Protein AF-A0A2M8D4I3-F1 (afdb_monomer_lite)

Structure (mmCIF, N/CA/C/O backbone):
data_AF-A0A2M8D4I3-F1
#
_entry.id   AF-A0A2M8D4I3-F1
#
loop_
_atom_site.group_PDB
_atom_site.id
_atom_site.type_symbol
_atom_site.label_atom_id
_atom_site.label_alt_id
_atom_site.label_comp_id
_atom_site.label_asym_id
_atom_site.label_entity_id
_atom_site.label_seq_id
_atom_site.pdbx_PDB_ins_code
_atom_site.Cartn_x
_atom_site.Cartn_y
_atom_site.Cartn_z
_atom_site.occupancy
_atom_site.B_iso_or_equiv
_atom_site.auth_seq_id
_atom_site.auth_comp_id
_atom_site.auth_asym_id
_atom_site.auth_atom_id
_atom_site.pdbx_PDB_model_num
ATOM 1 N N . MET A 1 1 ? -2.283 20.364 -13.486 1.00 50.34 1 MET A N 1
ATOM 2 C CA . MET A 1 1 ? -1.658 19.165 -14.081 1.00 50.34 1 MET A CA 1
ATOM 3 C C . MET A 1 1 ? -0.551 18.729 -13.145 1.00 50.34 1 MET A C 1
ATOM 5 O O . MET A 1 1 ? 0.501 19.363 -13.131 1.00 50.34 1 MET A O 1
ATOM 9 N N . GLU A 1 2 ? -0.863 17.756 -12.298 1.00 58.12 2 GLU A N 1
ATOM 10 C CA . GLU A 1 2 ? 0.094 17.080 -11.416 1.00 58.12 2 GLU A CA 1
ATOM 11 C C . GLU A 1 2 ? 0.963 16.136 -12.249 1.00 58.12 2 GLU A C 1
ATOM 13 O O . GLU A 1 2 ? 0.548 15.745 -13.336 1.00 58.12 2 GLU A O 1
ATOM 18 N N . GLN A 1 3 ? 2.177 15.826 -11.801 1.00 62.09 3 GLN A N 1
ATOM 19 C CA . GLN A 1 3 ? 3.061 14.876 -12.483 1.00 62.09 3 GLN A CA 1
ATOM 20 C C . GLN A 1 3 ? 3.265 13.663 -11.594 1.00 62.09 3 GLN A C 1
ATOM 22 O O . GLN A 1 3 ? 3.455 13.826 -10.391 1.00 62.09 3 GLN A O 1
ATOM 27 N N . THR A 1 4 ? 3.262 12.472 -12.182 1.00 64.12 4 THR A N 1
ATOM 28 C CA . THR A 1 4 ? 3.365 11.225 -11.424 1.00 64.12 4 THR A CA 1
ATOM 29 C C . THR A 1 4 ? 4.527 10.401 -11.954 1.00 64.12 4 THR A C 1
ATOM 31 O O . THR A 1 4 ? 4.612 10.106 -13.146 1.00 64.12 4 THR A O 1
ATOM 34 N N . ILE A 1 5 ? 5.439 10.040 -11.060 1.00 65.38 5 ILE A N 1
ATOM 35 C CA . ILE A 1 5 ? 6.499 9.068 -11.316 1.00 65.38 5 ILE A CA 1
ATOM 36 C C . ILE A 1 5 ? 6.000 7.728 -10.793 1.00 65.38 5 ILE A C 1
ATOM 38 O O . ILE A 1 5 ? 5.499 7.661 -9.678 1.00 65.38 5 ILE A O 1
ATOM 42 N N . ILE A 1 6 ? 6.132 6.668 -11.574 1.00 66.62 6 ILE A N 1
ATOM 43 C CA . ILE A 1 6 ? 5.777 5.317 -11.152 1.00 66.62 6 ILE A CA 1
ATOM 44 C C . ILE A 1 6 ? 7.072 4.546 -10.953 1.00 66.62 6 ILE A C 1
ATOM 46 O O . ILE A 1 6 ? 7.857 4.388 -11.880 1.00 66.62 6 ILE A O 1
ATOM 50 N N . LEU A 1 7 ? 7.321 4.083 -9.740 1.00 67.38 7 LEU A N 1
ATOM 51 C CA . LEU A 1 7 ? 8.393 3.140 -9.472 1.00 67.38 7 LEU A CA 1
ATOM 52 C C . LEU A 1 7 ? 7.809 1.738 -9.682 1.00 67.38 7 LEU A C 1
ATOM 54 O O . LEU A 1 7 ? 6.898 1.343 -8.959 1.00 67.38 7 LEU A O 1
ATOM 58 N N . THR A 1 8 ? 8.273 1.009 -10.695 1.00 60.44 8 THR A N 1
ATOM 59 C CA . THR A 1 8 ? 7.748 -0.321 -11.051 1.00 60.44 8 THR A CA 1
ATOM 60 C C . THR A 1 8 ? 8.760 -1.420 -10.735 1.00 60.44 8 THR A C 1
ATOM 62 O O . THR A 1 8 ? 9.963 -1.183 -10.696 1.00 60.44 8 THR A O 1
ATOM 65 N N . GLU A 1 9 ? 8.312 -2.656 -10.510 1.00 55.97 9 GLU A N 1
ATOM 66 C CA . GLU A 1 9 ? 9.245 -3.785 -10.333 1.00 55.97 9 GLU A CA 1
ATOM 67 C C . GLU A 1 9 ? 9.768 -4.372 -11.649 1.00 55.97 9 GLU A C 1
ATOM 69 O O . GLU A 1 9 ? 10.873 -4.915 -11.685 1.00 55.97 9 GLU A O 1
ATOM 74 N N . SER A 1 10 ? 8.983 -4.233 -12.712 1.00 50.94 10 SER A N 1
ATOM 75 C CA . SER A 1 10 ? 9.265 -4.593 -14.102 1.00 50.94 10 SER A CA 1
ATOM 76 C C . SER A 1 10 ? 8.785 -3.439 -14.988 1.00 50.94 10 SER A C 1
ATOM 78 O O . SER A 1 10 ? 7.869 -2.709 -14.612 1.00 50.94 10 SER A O 1
ATOM 80 N N . GLU A 1 11 ? 9.456 -3.189 -16.114 1.00 45.25 11 GLU A N 1
ATOM 81 C CA . GLU A 1 11 ? 9.349 -1.963 -16.936 1.00 45.25 11 GLU A CA 1
ATOM 82 C C . GLU A 1 11 ? 7.970 -1.676 -17.573 1.00 45.25 11 GLU A C 1
ATOM 84 O O . GLU A 1 11 ? 7.853 -0.777 -18.406 1.00 45.25 11 GLU A O 1
ATOM 89 N N . LEU A 1 12 ? 6.899 -2.378 -17.198 1.00 32.75 12 LEU A N 1
ATOM 90 C CA . LEU A 1 12 ? 5.592 -2.182 -17.811 1.00 32.75 12 LEU A CA 1
ATOM 91 C C . LEU A 1 12 ? 4.820 -1.008 -17.186 1.00 32.75 12 LEU A C 1
ATOM 93 O O . LEU A 1 12 ? 4.454 -1.012 -16.010 1.00 32.75 12 LEU A O 1
ATOM 97 N N . GLN A 1 13 ? 4.547 -0.002 -18.019 1.00 50.44 13 GLN A N 1
ATOM 98 C CA . GLN A 1 13 ? 3.670 1.138 -17.739 1.00 50.44 13 GLN A CA 1
ATOM 99 C C . GLN A 1 13 ? 2.349 0.987 -18.477 1.00 50.44 13 GLN A C 1
ATOM 101 O O . GLN A 1 13 ? 2.412 0.608 -19.638 1.00 50.44 13 GLN A O 1
ATOM 106 N N . LEU A 1 14 ? 1.222 1.404 -17.876 1.00 29.80 14 LEU A N 1
ATOM 107 C CA . LEU A 1 14 ? 0.081 2.066 -18.545 1.00 29.80 14 LEU A CA 1
ATOM 108 C C . LEU A 1 14 ? -0.916 2.672 -17.512 1.00 29.80 14 LEU A C 1
ATOM 110 O O . LEU A 1 14 ? -0.794 2.436 -16.316 1.00 29.80 14 LEU A O 1
ATOM 114 N N . HIS A 1 15 ? -1.813 3.548 -17.991 1.00 47.81 15 HIS A N 1
ATOM 115 C CA . HIS A 1 15 ? -2.421 4.753 -17.366 1.00 47.81 15 HIS A CA 1
ATOM 116 C C . HIS A 1 15 ? -3.929 4.661 -16.978 1.00 47.81 15 HIS A C 1
ATOM 118 O O . HIS A 1 15 ? -4.607 3.753 -17.437 1.00 47.81 15 HIS A O 1
ATOM 124 N N . GLY A 1 16 ? -4.508 5.715 -16.339 1.00 29.67 16 GLY A N 1
ATOM 125 C CA . GLY A 1 16 ? -5.919 6.112 -16.601 1.00 29.67 16 GLY A CA 1
ATOM 126 C C . GLY A 1 16 ? -6.631 7.167 -15.707 1.00 29.67 16 GLY A C 1
ATOM 127 O O . GLY A 1 16 ? -7.270 6.808 -14.724 1.00 29.67 16 GLY A O 1
ATOM 128 N N . GLY A 1 17 ? -6.659 8.451 -16.122 1.00 32.00 17 GLY A N 1
ATOM 129 C CA . GLY A 1 17 ? -7.509 9.552 -15.593 1.00 32.00 17 GLY A CA 1
ATOM 130 C C . GLY A 1 17 ? -6.839 10.941 -15.697 1.00 32.00 17 GLY A C 1
ATOM 131 O O . GLY A 1 17 ? -5.624 10.988 -15.789 1.00 32.00 17 GLY A O 1
ATOM 132 N N . THR A 1 18 ? -7.604 12.049 -15.734 1.00 33.84 18 THR A N 1
ATOM 133 C CA . THR A 1 18 ? -7.298 13.472 -16.111 1.00 33.84 18 THR A CA 1
ATOM 134 C C . THR A 1 18 ? -6.008 14.187 -15.616 1.00 33.84 18 THR A C 1
ATOM 136 O O . THR A 1 18 ? -5.897 15.413 -15.727 1.00 33.84 18 THR A O 1
ATOM 139 N N . THR A 1 19 ? -4.992 13.496 -15.109 1.00 38.47 19 THR A N 1
ATOM 140 C CA . THR A 1 19 ? -3.795 14.074 -14.488 1.00 38.47 19 THR A CA 1
ATOM 141 C C . THR A 1 19 ? -2.484 13.494 -15.052 1.00 38.47 19 THR A C 1
ATOM 143 O O . THR A 1 19 ? -2.137 12.346 -14.821 1.00 38.47 19 THR A O 1
ATOM 146 N N . GLY A 1 20 ? -1.700 14.346 -15.729 1.00 42.00 20 GLY A N 1
ATOM 147 C CA . GLY A 1 20 ? -0.229 14.280 -15.722 1.00 42.00 20 GLY A CA 1
ATOM 148 C C . GLY A 1 20 ? 0.506 13.369 -16.708 1.00 42.00 20 GLY A C 1
ATOM 149 O O . GLY A 1 20 ? 0.106 12.246 -16.987 1.00 42.00 20 GLY A O 1
ATOM 150 N N . THR A 1 21 ? 1.660 13.845 -17.190 1.00 44.22 21 THR A N 1
ATOM 151 C CA . THR A 1 21 ? 2.686 13.013 -17.839 1.00 44.22 21 THR A CA 1
ATOM 152 C C . THR A 1 21 ? 3.207 11.974 -16.839 1.00 44.22 21 THR A C 1
ATOM 154 O O . THR A 1 21 ? 3.593 12.345 -15.727 1.00 44.22 21 THR A O 1
ATOM 157 N N . VAL A 1 22 ? 3.230 10.701 -17.239 1.00 51.09 22 VAL A N 1
ATOM 158 C CA . VAL A 1 22 ? 3.682 9.568 -16.419 1.00 51.09 22 VAL A CA 1
ATOM 159 C C . VAL A 1 22 ? 5.058 9.087 -16.882 1.00 51.09 22 VAL A C 1
ATOM 161 O O . VAL A 1 22 ? 5.349 9.023 -18.079 1.00 51.09 22 VAL A O 1
ATOM 164 N N . HIS A 1 23 ? 5.922 8.758 -15.924 1.00 53.19 23 HIS A N 1
ATOM 165 C CA . HIS A 1 23 ? 7.276 8.245 -16.157 1.00 53.19 23 HIS A CA 1
ATOM 166 C C . HIS A 1 23 ? 7.516 7.029 -15.272 1.00 53.19 23 HIS A C 1
ATOM 168 O O . HIS A 1 23 ? 7.351 7.166 -14.062 1.00 53.19 23 HIS A O 1
ATOM 174 N N . ALA A 1 24 ? 7.898 5.879 -15.835 1.00 52.38 24 ALA A N 1
ATOM 175 C CA . ALA A 1 24 ? 8.247 4.720 -15.019 1.00 52.38 24 ALA A CA 1
ATOM 176 C C . ALA A 1 24 ? 9.733 4.585 -14.862 1.00 52.38 24 ALA A C 1
ATOM 178 O O . ALA A 1 24 ? 10.519 4.880 -15.763 1.00 52.38 24 ALA A O 1
ATOM 179 N N . ILE A 1 25 ? 10.068 4.109 -13.679 1.00 52.72 25 ILE A N 1
ATOM 180 C CA . ILE A 1 25 ? 11.410 3.823 -13.252 1.00 52.72 25 ILE A CA 1
ATOM 181 C C . ILE A 1 25 ? 11.389 2.404 -12.681 1.00 52.72 25 ILE A C 1
ATOM 183 O O . ILE A 1 25 ? 10.724 2.183 -11.666 1.00 52.72 25 ILE A O 1
ATOM 187 N N . PRO A 1 26 ? 12.080 1.439 -13.307 1.00 52.03 26 PRO A N 1
ATOM 188 C CA . PRO A 1 26 ? 12.209 0.109 -12.740 1.00 52.03 26 PRO A CA 1
ATOM 189 C C . PRO A 1 26 ? 13.092 0.169 -11.484 1.00 52.03 26 PRO A C 1
ATOM 191 O O . PRO A 1 26 ? 14.239 0.607 -11.544 1.00 52.03 26 PRO A O 1
ATOM 194 N N . VAL A 1 27 ? 12.570 -0.279 -10.343 1.00 50.16 27 VAL A N 1
ATOM 195 C CA . VAL A 1 27 ? 13.297 -0.349 -9.060 1.00 50.16 27 VAL A CA 1
ATOM 196 C C . VAL A 1 27 ? 13.843 -1.746 -8.744 1.00 50.16 27 VAL A C 1
ATOM 198 O O . VAL A 1 27 ? 14.711 -1.897 -7.890 1.00 50.16 27 VAL A O 1
ATOM 201 N N . GLY A 1 28 ? 13.445 -2.766 -9.508 1.00 39.38 28 GLY A N 1
ATOM 202 C CA . GLY A 1 28 ? 14.086 -4.076 -9.481 1.00 39.38 28 GLY A CA 1
ATOM 203 C C . GLY A 1 28 ? 13.976 -4.814 -8.143 1.00 39.38 28 GLY A C 1
ATOM 204 O O . GLY A 1 28 ? 14.988 -5.090 -7.519 1.00 39.38 28 GLY A O 1
ATOM 205 N N . GLY A 1 29 ? 12.781 -5.285 -7.781 1.00 38.88 29 GLY A N 1
ATOM 206 C CA . GLY A 1 29 ? 12.607 -6.440 -6.888 1.00 38.88 29 GLY A CA 1
ATOM 207 C C . GLY A 1 29 ? 11.977 -6.179 -5.518 1.00 38.88 29 GLY A C 1
ATOM 208 O O . GLY A 1 29 ? 12.343 -5.256 -4.804 1.00 38.88 29 GLY A O 1
ATOM 209 N N . ALA A 1 30 ? 11.044 -7.070 -5.172 1.00 34.72 30 ALA A N 1
ATOM 210 C CA . ALA A 1 30 ? 10.320 -7.132 -3.910 1.00 34.72 30 ALA A CA 1
ATOM 211 C C . ALA A 1 30 ? 11.233 -7.100 -2.674 1.00 34.72 30 ALA A C 1
ATOM 213 O O . ALA A 1 30 ? 12.199 -7.862 -2.601 1.00 34.72 30 ALA A O 1
ATOM 214 N N . LEU A 1 31 ? 10.859 -6.312 -1.658 1.00 39.28 31 LEU A N 1
ATOM 215 C CA . LEU A 1 31 ? 11.457 -6.439 -0.331 1.00 39.28 31 LEU A CA 1
ATOM 216 C C . LEU A 1 31 ? 11.135 -7.832 0.218 1.00 39.28 31 LEU A C 1
ATOM 218 O O . LEU A 1 31 ? 9.991 -8.136 0.562 1.00 39.28 31 LEU A O 1
ATOM 222 N N . ASN A 1 32 ? 12.145 -8.687 0.350 1.00 37.28 32 ASN A N 1
ATOM 223 C CA . ASN A 1 32 ? 12.053 -9.791 1.290 1.00 37.28 32 ASN A CA 1
ATOM 224 C C . ASN A 1 32 ? 12.173 -9.193 2.715 1.00 37.28 32 ASN A C 1
ATOM 226 O O . ASN A 1 32 ? 13.169 -8.543 3.031 1.00 37.28 32 ASN A O 1
ATOM 230 N N . PRO A 1 33 ? 11.175 -9.379 3.600 1.00 36.22 33 PRO A N 1
ATOM 231 C CA . PRO A 1 33 ? 11.182 -8.795 4.944 1.00 36.22 33 PRO A CA 1
ATOM 232 C C . PRO A 1 33 ? 12.273 -9.367 5.867 1.00 36.22 33 PRO A C 1
ATOM 234 O O . PRO A 1 33 ? 12.484 -8.830 6.950 1.00 36.22 33 PRO A O 1
ATOM 237 N N . LEU A 1 34 ? 12.954 -10.446 5.462 1.00 35.41 34 LEU A N 1
ATOM 238 C CA . LEU A 1 34 ? 14.015 -11.115 6.227 1.00 35.41 34 LEU A CA 1
ATOM 239 C C . LEU A 1 34 ? 15.408 -10.966 5.599 1.00 35.41 34 LEU A C 1
ATOM 241 O O . LEU A 1 34 ? 16.401 -11.050 6.311 1.00 35.41 34 LEU A O 1
ATOM 245 N N . ASN A 1 35 ? 15.479 -10.699 4.294 1.00 37.31 35 ASN A N 1
ATOM 246 C CA . ASN A 1 35 ? 16.696 -10.320 3.584 1.00 37.31 35 ASN A CA 1
ATOM 247 C C . ASN A 1 35 ? 16.355 -9.066 2.797 1.00 37.31 35 ASN A C 1
ATOM 249 O O . ASN A 1 35 ? 15.639 -9.169 1.809 1.00 37.31 35 ASN A O 1
ATOM 253 N N . VAL A 1 36 ? 16.823 -7.901 3.237 1.00 36.91 36 VAL A N 1
ATOM 254 C CA . VAL A 1 36 ? 16.592 -6.630 2.542 1.00 36.91 36 VAL A CA 1
ATOM 255 C C . VAL A 1 36 ? 17.214 -6.716 1.141 1.00 36.91 36 VAL A C 1
ATOM 257 O O . VAL A 1 36 ? 18.374 -6.363 0.948 1.00 36.91 36 VAL A O 1
ATOM 260 N N . ASP A 1 37 ? 16.463 -7.214 0.157 1.00 42.22 37 ASP A N 1
ATOM 261 C CA . ASP A 1 37 ? 16.689 -6.850 -1.234 1.00 42.22 37 ASP A CA 1
ATOM 262 C C . ASP A 1 37 ? 16.538 -5.323 -1.245 1.00 42.22 37 ASP A C 1
ATOM 264 O O . ASP A 1 37 ? 15.520 -4.780 -0.820 1.00 42.22 37 ASP A O 1
ATOM 268 N N . HIS A 1 38 ? 17.625 -4.628 -1.567 1.00 44.06 38 HIS A N 1
ATOM 269 C CA . HIS A 1 38 ? 17.689 -3.173 -1.530 1.00 44.06 38 HIS A CA 1
ATOM 270 C C . HIS A 1 38 ? 16.576 -2.604 -2.430 1.00 44.06 38 HIS A C 1
ATOM 272 O O . HIS A 1 38 ? 16.436 -3.092 -3.555 1.00 44.06 38 HIS A O 1
ATOM 278 N N . PRO A 1 39 ? 15.797 -1.594 -1.987 1.00 50.12 39 PRO A N 1
ATOM 279 C CA . PRO A 1 39 ? 14.710 -1.032 -2.796 1.00 50.12 39 PRO A CA 1
ATOM 280 C C . PRO A 1 39 ? 15.227 -0.461 -4.123 1.00 50.12 39 PRO A C 1
ATOM 282 O O . PRO A 1 39 ? 14.456 -0.303 -5.061 1.00 50.12 39 PRO A O 1
ATOM 285 N N . VAL A 1 40 ? 16.533 -0.178 -4.204 1.00 53.34 40 VAL A N 1
ATOM 286 C CA . VAL A 1 40 ? 17.262 0.112 -5.437 1.00 53.34 40 VAL A CA 1
ATOM 287 C C . VAL A 1 40 ? 18.334 -0.957 -5.650 1.00 53.34 40 VAL A C 1
ATOM 289 O O . VAL A 1 40 ? 19.458 -0.833 -5.166 1.00 53.34 40 VAL A O 1
ATOM 292 N N . ARG A 1 41 ? 18.003 -2.038 -6.357 1.00 51.00 41 ARG A N 1
ATOM 293 C CA . ARG A 1 41 ? 18.936 -3.165 -6.559 1.00 51.00 41 ARG A CA 1
ATOM 294 C C . ARG A 1 41 ? 20.110 -2.824 -7.484 1.00 51.00 41 ARG A C 1
ATOM 296 O O . ARG A 1 41 ? 21.169 -3.435 -7.383 1.00 51.00 41 ARG A O 1
ATOM 303 N N . ASP A 1 42 ? 19.926 -1.823 -8.343 1.00 57.06 42 ASP A N 1
ATOM 304 C CA . ASP A 1 42 ? 20.959 -1.257 -9.206 1.00 57.06 42 ASP A CA 1
ATOM 305 C C . ASP A 1 42 ? 20.838 0.276 -9.222 1.00 57.06 42 ASP A C 1
ATOM 307 O O . ASP A 1 42 ? 19.994 0.863 -9.907 1.00 57.06 42 ASP A O 1
ATOM 311 N N . GLY A 1 43 ? 21.694 0.935 -8.435 1.00 57.62 43 GLY A N 1
ATOM 312 C CA . GLY A 1 43 ? 21.727 2.394 -8.327 1.00 57.62 43 GLY A CA 1
ATOM 313 C C . GLY A 1 43 ? 21.998 3.100 -9.655 1.00 57.62 43 GLY A C 1
ATOM 314 O O . GLY A 1 43 ? 21.590 4.248 -9.818 1.00 57.62 43 GLY A O 1
ATOM 315 N N . LYS A 1 44 ? 22.637 2.425 -10.620 1.00 58.75 44 LYS A N 1
ATOM 316 C CA . LYS A 1 44 ? 22.904 2.977 -11.948 1.00 58.75 44 LYS A CA 1
ATOM 317 C C . LYS A 1 44 ? 21.648 2.945 -12.815 1.00 58.75 44 LYS A C 1
ATOM 319 O O . LYS A 1 44 ? 21.317 3.972 -13.397 1.00 58.75 44 LYS A O 1
ATOM 324 N N . ILE A 1 45 ? 20.918 1.827 -12.836 1.00 58.19 45 ILE A N 1
ATOM 325 C CA . ILE A 1 45 ? 19.632 1.722 -13.553 1.00 58.19 45 ILE A CA 1
ATOM 326 C C . ILE A 1 45 ? 18.630 2.735 -12.993 1.00 58.19 45 ILE A C 1
ATOM 328 O O . ILE A 1 45 ? 18.003 3.477 -13.750 1.00 58.19 45 ILE A O 1
ATOM 332 N N . MET A 1 46 ? 18.537 2.835 -11.663 1.00 61.28 46 MET A N 1
ATOM 333 C CA . MET A 1 46 ? 17.698 3.838 -11.008 1.00 61.28 46 MET A CA 1
ATOM 334 C C . MET A 1 46 ? 18.123 5.254 -11.397 1.00 61.28 46 MET A C 1
ATOM 336 O O . MET A 1 46 ? 17.279 6.041 -11.808 1.00 61.28 46 MET A O 1
ATOM 340 N N . ALA A 1 47 ? 19.416 5.584 -11.344 1.00 61.75 47 ALA A N 1
ATOM 341 C CA . ALA A 1 47 ? 19.908 6.905 -11.729 1.00 61.75 47 ALA A CA 1
ATOM 342 C C . ALA A 1 47 ? 19.642 7.240 -13.210 1.00 61.75 47 ALA A C 1
ATOM 344 O O . ALA A 1 47 ? 19.276 8.374 -13.520 1.00 61.75 47 ALA A O 1
ATOM 345 N N . GLU A 1 48 ? 19.780 6.279 -14.127 1.00 62.31 48 GLU A N 1
ATOM 346 C CA . GLU A 1 48 ? 19.491 6.453 -15.557 1.00 62.31 48 GLU A CA 1
ATOM 347 C C . GLU A 1 48 ? 17.994 6.680 -15.811 1.00 62.31 48 GLU A C 1
ATOM 349 O O . GLU A 1 48 ? 17.607 7.589 -16.555 1.00 62.31 48 GLU A O 1
ATOM 354 N N . ALA A 1 49 ? 17.140 5.911 -15.140 1.00 60.69 49 ALA A N 1
ATOM 355 C CA . ALA A 1 49 ? 15.693 6.046 -15.226 1.00 60.69 49 ALA A CA 1
ATOM 356 C C . ALA A 1 49 ? 15.197 7.359 -14.592 1.00 60.69 49 ALA A C 1
ATOM 358 O O . ALA A 1 49 ? 14.401 8.083 -15.196 1.00 60.69 49 ALA A O 1
ATOM 359 N N . VAL A 1 50 ? 15.745 7.729 -13.432 1.00 63.94 50 VAL A N 1
ATOM 360 C CA . VAL A 1 50 ? 15.563 9.029 -12.772 1.00 63.94 50 VAL A CA 1
ATOM 361 C C . VAL A 1 50 ? 15.997 10.155 -13.718 1.00 63.94 50 VAL A C 1
ATOM 363 O O . VAL A 1 50 ? 15.213 11.059 -13.995 1.00 63.94 50 VAL A O 1
ATOM 366 N N . ALA A 1 51 ? 17.184 10.092 -14.323 1.00 65.31 51 ALA A N 1
ATOM 367 C CA . ALA A 1 51 ? 17.634 11.095 -15.291 1.00 65.31 51 ALA A CA 1
ATOM 368 C C . ALA A 1 51 ? 16.707 11.187 -16.519 1.00 65.31 51 ALA A C 1
ATOM 370 O O . ALA A 1 51 ? 16.417 12.283 -17.012 1.00 65.31 51 ALA A O 1
ATOM 371 N N . SER A 1 52 ? 16.195 10.052 -17.003 1.00 65.44 52 SER A N 1
ATOM 372 C CA . SER A 1 52 ? 15.228 9.999 -18.102 1.00 65.44 52 SER A CA 1
ATOM 373 C C . SER A 1 52 ? 13.900 10.675 -17.741 1.00 65.44 52 SER A C 1
ATOM 375 O O . SER A 1 52 ? 13.434 11.541 -18.488 1.00 65.44 52 SER A O 1
ATOM 377 N N . ALA A 1 53 ? 13.337 10.365 -16.569 1.00 65.31 53 ALA A N 1
ATOM 378 C CA . ALA A 1 53 ? 12.138 11.010 -16.039 1.00 65.31 53 ALA A CA 1
ATOM 379 C C . ALA A 1 53 ? 12.366 12.514 -15.803 1.00 65.31 53 ALA A C 1
ATOM 381 O O . ALA A 1 53 ? 11.562 13.347 -16.219 1.00 65.31 53 ALA A O 1
ATOM 382 N N . GLY A 1 54 ? 13.512 12.889 -15.229 1.00 64.00 54 GLY A N 1
ATOM 383 C CA . GLY A 1 54 ? 13.897 14.270 -14.935 1.00 64.00 54 GLY A CA 1
ATOM 384 C C . GLY A 1 54 ? 13.979 15.184 -16.161 1.00 64.00 54 GLY A C 1
ATOM 385 O O . GLY A 1 54 ? 13.730 16.383 -16.034 1.00 64.00 54 GLY A O 1
ATOM 386 N N . ARG A 1 55 ? 14.266 14.641 -17.355 1.00 67.88 55 ARG A N 1
ATOM 387 C CA . ARG A 1 55 ? 14.211 15.393 -18.627 1.00 67.88 55 ARG A CA 1
ATOM 388 C C . ARG A 1 55 ? 12.789 15.766 -19.049 1.00 67.88 55 ARG A C 1
ATOM 390 O O . ARG A 1 55 ? 12.614 16.704 -19.819 1.00 67.88 55 ARG A O 1
ATOM 397 N N . ARG A 1 56 ? 11.789 15.027 -18.574 1.00 67.19 56 ARG A N 1
ATOM 398 C CA . ARG A 1 56 ? 10.378 15.168 -18.961 1.00 67.19 56 ARG A CA 1
ATOM 399 C C . ARG A 1 56 ? 9.524 15.813 -17.858 1.00 67.19 56 ARG A C 1
ATOM 401 O O . ARG A 1 56 ? 8.422 16.292 -18.125 1.00 67.19 56 ARG A O 1
ATOM 408 N N . LEU A 1 57 ? 10.046 15.883 -16.631 1.00 66.69 57 LEU A N 1
ATOM 409 C CA . LEU A 1 57 ? 9.390 16.511 -15.488 1.00 66.69 57 LEU A CA 1
ATOM 410 C C . LEU A 1 57 ? 9.468 18.045 -15.528 1.00 66.69 57 LEU A C 1
ATOM 412 O O . LEU A 1 57 ? 10.498 18.653 -15.817 1.00 66.69 57 LEU A O 1
ATOM 416 N N . ASN A 1 58 ? 8.370 18.692 -15.146 1.00 70.06 58 ASN A N 1
ATOM 417 C CA . ASN A 1 58 ? 8.308 20.119 -14.892 1.00 70.06 58 ASN A CA 1
ATOM 418 C C . ASN A 1 58 ? 8.713 20.369 -13.437 1.00 70.06 58 ASN A C 1
ATOM 420 O O . ASN A 1 58 ? 7.900 20.330 -12.515 1.00 70.06 58 ASN A O 1
ATOM 424 N N . ARG A 1 59 ? 9.990 20.702 -13.247 1.00 71.19 59 ARG A N 1
ATOM 425 C CA . ARG A 1 59 ? 10.610 20.927 -11.930 1.00 71.19 59 ARG A CA 1
ATOM 426 C C . ARG A 1 59 ? 9.882 21.944 -11.041 1.00 71.19 59 ARG A C 1
ATOM 428 O O . ARG A 1 59 ? 9.973 21.855 -9.823 1.00 71.19 59 ARG A O 1
ATOM 435 N N . ARG A 1 60 ? 9.141 22.901 -11.621 1.00 69.38 60 ARG A N 1
ATOM 436 C CA . ARG A 1 60 ? 8.372 23.902 -10.854 1.00 69.38 60 ARG A CA 1
ATOM 437 C C . ARG A 1 60 ? 7.075 23.345 -10.273 1.00 69.38 60 ARG A C 1
ATOM 439 O O . ARG A 1 60 ? 6.552 23.920 -9.326 1.00 69.38 60 ARG A O 1
ATOM 446 N N . LYS A 1 61 ? 6.536 22.274 -10.862 1.00 69.62 61 LYS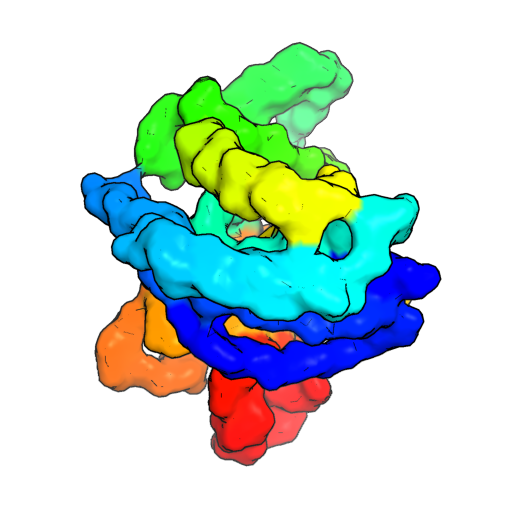 A N 1
ATOM 447 C CA . LYS A 1 61 ? 5.241 21.707 -10.478 1.00 69.62 61 LYS A CA 1
ATOM 448 C C . LYS A 1 61 ? 5.346 20.599 -9.446 1.00 69.62 61 LYS A C 1
ATOM 450 O O . LYS A 1 61 ? 4.327 20.334 -8.833 1.00 69.62 61 LYS A O 1
ATOM 455 N N . GLY A 1 62 ? 6.528 20.016 -9.225 1.00 70.69 62 GLY A N 1
ATOM 456 C CA . GLY A 1 62 ? 6.703 18.860 -8.342 1.00 70.69 62 GLY A CA 1
ATOM 457 C C . GLY A 1 62 ? 6.037 17.589 -8.883 1.00 70.69 62 GLY A C 1
ATOM 458 O O . GLY A 1 62 ? 5.441 17.601 -9.961 1.00 70.69 62 GLY A O 1
ATOM 459 N N . CYS A 1 63 ? 6.156 16.480 -8.153 1.00 71.44 63 CYS A N 1
ATOM 460 C CA . CYS A 1 63 ? 5.580 15.196 -8.546 1.00 71.44 63 CYS A CA 1
ATOM 461 C C . CYS A 1 63 ? 5.075 14.356 -7.365 1.00 71.44 63 CYS A C 1
ATOM 463 O O . CYS A 1 63 ? 5.576 14.453 -6.241 1.00 71.44 63 CYS A O 1
ATOM 465 N N . ASN A 1 64 ? 4.102 13.499 -7.660 1.00 76.50 64 ASN A N 1
ATOM 466 C CA . ASN A 1 64 ? 3.710 12.356 -6.844 1.00 76.50 64 ASN A CA 1
ATOM 467 C C . ASN A 1 64 ? 4.482 11.121 -7.303 1.00 76.50 64 ASN A C 1
ATOM 469 O O . ASN A 1 64 ? 4.912 11.043 -8.456 1.00 76.50 64 ASN A O 1
ATOM 473 N N . ILE A 1 65 ? 4.656 10.162 -6.403 1.00 75.31 65 ILE A N 1
ATOM 474 C CA . ILE A 1 65 ? 5.410 8.946 -6.677 1.00 75.31 65 ILE A CA 1
ATOM 475 C C . ILE A 1 65 ? 4.557 7.751 -6.311 1.00 75.31 65 ILE A C 1
ATOM 477 O O . ILE A 1 65 ? 4.156 7.616 -5.158 1.00 75.31 65 ILE A O 1
ATOM 481 N N . LEU A 1 66 ? 4.301 6.886 -7.284 1.00 77.88 66 LEU A N 1
ATOM 482 C CA . LEU A 1 66 ? 3.721 5.581 -7.027 1.00 77.88 66 LEU A CA 1
ATOM 483 C C . LEU A 1 66 ? 4.842 4.610 -6.673 1.00 77.88 66 LEU A C 1
ATOM 485 O O . LEU A 1 66 ? 5.819 4.499 -7.410 1.00 77.88 66 LEU A O 1
ATOM 489 N N . LEU A 1 67 ? 4.724 3.965 -5.520 1.00 79.31 67 LEU A N 1
ATOM 490 C CA . LEU A 1 67 ? 5.653 2.954 -5.032 1.00 79.31 67 LEU A CA 1
ATOM 491 C C . LEU A 1 67 ? 5.129 1.562 -5.401 1.00 79.31 67 LEU A C 1
ATOM 493 O O . LEU A 1 67 ? 3.913 1.358 -5.346 1.00 79.31 67 LEU A O 1
ATOM 497 N N . PRO A 1 68 ? 6.005 0.573 -5.650 1.00 77.00 68 PRO A N 1
ATOM 498 C CA . PRO A 1 68 ? 5.592 -0.815 -5.581 1.00 77.00 68 PRO A CA 1
ATOM 499 C C . PRO A 1 68 ? 5.030 -1.099 -4.192 1.00 77.00 68 PRO A C 1
ATOM 501 O O . PRO A 1 68 ? 5.619 -0.704 -3.180 1.00 77.00 68 PRO A O 1
ATOM 504 N N . ASP A 1 69 ? 3.917 -1.820 -4.135 1.00 83.62 69 ASP A N 1
ATOM 505 C CA . ASP A 1 69 ? 3.294 -2.182 -2.862 1.00 83.62 69 ASP A CA 1
ATOM 506 C C . ASP A 1 69 ? 4.219 -3.040 -1.989 1.00 83.62 69 ASP A C 1
ATOM 508 O O . ASP A 1 69 ? 4.155 -2.979 -0.764 1.00 83.62 69 ASP A O 1
ATOM 512 N N . SER A 1 70 ? 5.143 -3.783 -2.608 1.00 78.19 70 SER A N 1
ATOM 513 C CA . SER A 1 70 ? 6.165 -4.573 -1.917 1.00 78.19 70 SER A CA 1
ATOM 514 C C . SER A 1 70 ? 7.109 -3.741 -1.040 1.00 78.19 70 SER A C 1
ATOM 516 O O . SER A 1 70 ? 7.744 -4.298 -0.146 1.00 78.19 70 SER A O 1
ATOM 518 N N . LEU A 1 71 ? 7.200 -2.420 -1.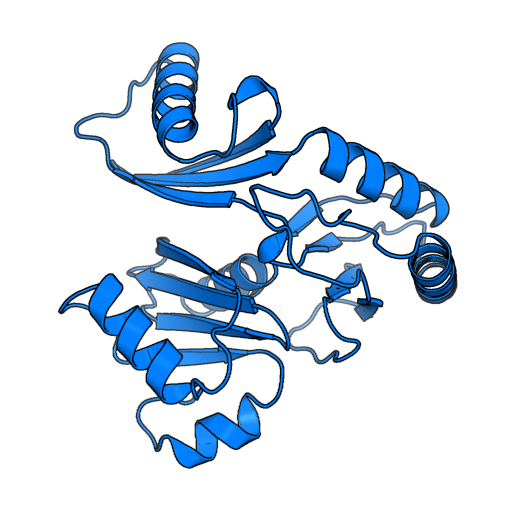254 1.00 79.56 71 LEU A N 1
ATOM 519 C CA . LEU A 1 71 ? 8.006 -1.529 -0.416 1.00 79.56 71 LEU A CA 1
ATOM 520 C C . LEU A 1 71 ? 7.324 -1.169 0.912 1.00 79.56 71 LEU A C 1
ATOM 522 O O . LEU A 1 71 ? 7.954 -0.578 1.794 1.00 79.56 71 LEU A O 1
ATOM 526 N N . VAL A 1 72 ? 6.037 -1.487 1.057 1.00 86.75 72 VAL A N 1
ATOM 527 C CA . VAL A 1 72 ? 5.194 -0.991 2.143 1.00 86.75 72 VAL A CA 1
ATOM 528 C C . VAL A 1 72 ? 4.553 -2.148 2.896 1.00 86.75 72 VAL A C 1
ATOM 530 O O . VAL A 1 72 ? 4.022 -3.091 2.330 1.00 86.75 72 VAL A O 1
ATOM 533 N N . PHE A 1 73 ? 4.550 -2.055 4.219 1.00 90.31 73 PHE A N 1
ATOM 534 C CA . PHE A 1 73 ? 3.760 -2.913 5.088 1.00 90.31 73 PHE A CA 1
ATOM 535 C C . PHE A 1 73 ? 2.432 -2.228 5.364 1.00 90.31 73 PHE A C 1
ATOM 537 O O . PHE A 1 73 ? 2.403 -1.192 6.026 1.00 90.31 73 PHE A O 1
ATOM 544 N N . ALA A 1 74 ? 1.334 -2.803 4.888 1.00 93.06 74 ALA A N 1
ATOM 545 C CA . ALA A 1 74 ? 0.002 -2.266 5.118 1.00 93.06 74 ALA A CA 1
ATOM 546 C C . ALA A 1 74 ? -0.930 -3.309 5.733 1.00 93.06 74 ALA A C 1
ATOM 548 O O . ALA A 1 74 ? -0.838 -4.502 5.438 1.00 93.06 74 ALA A O 1
ATOM 549 N N . LYS A 1 75 ? -1.820 -2.855 6.619 1.00 94.25 75 LYS A N 1
ATOM 550 C CA . LYS A 1 75 ? -2.814 -3.710 7.275 1.00 94.25 75 LYS A CA 1
ATOM 551 C C . LYS A 1 75 ? -3.999 -2.887 7.770 1.00 94.25 75 LYS A C 1
ATOM 553 O O . LYS A 1 75 ? -3.836 -1.732 8.153 1.00 94.25 75 LYS A O 1
ATOM 558 N N . VAL A 1 76 ? -5.176 -3.501 7.828 1.00 95.00 76 VAL A N 1
ATOM 559 C CA . VAL A 1 76 ? -6.317 -2.959 8.576 1.00 95.00 76 VAL A CA 1
ATOM 560 C C . VAL A 1 76 ? -6.305 -3.552 9.982 1.00 95.00 76 VAL A C 1
ATOM 562 O O . VAL A 1 76 ? -6.274 -4.768 10.166 1.00 95.00 76 VAL A O 1
ATOM 565 N N . LEU A 1 77 ? -6.271 -2.682 10.986 1.00 95.25 77 LEU A N 1
ATOM 566 C CA . LEU A 1 77 ? -6.276 -3.033 12.399 1.00 95.25 77 LEU A CA 1
ATOM 567 C C . LEU A 1 77 ? -7.651 -2.741 12.992 1.00 95.25 77 LEU A C 1
ATOM 569 O O . LEU A 1 77 ? -8.125 -1.610 12.926 1.00 95.25 77 LEU A O 1
ATOM 573 N N . THR A 1 78 ? -8.253 -3.733 13.636 1.00 93.12 78 THR A N 1
ATOM 574 C CA . THR A 1 78 ? -9.522 -3.569 14.357 1.00 93.12 78 THR A CA 1
ATOM 575 C C . THR A 1 78 ? -9.260 -3.355 15.842 1.00 93.12 78 THR A C 1
ATOM 577 O O . THR A 1 78 ? -8.375 -3.992 16.423 1.00 93.12 78 THR A O 1
ATOM 580 N N . PHE A 1 79 ? -10.011 -2.457 16.470 1.00 94.38 79 PHE A N 1
ATOM 581 C CA . PHE A 1 79 ? -9.949 -2.162 17.899 1.00 94.38 79 PHE A CA 1
ATOM 582 C C . PHE A 1 79 ? -11.354 -2.184 18.491 1.00 94.38 79 PHE A C 1
ATOM 584 O O . PHE A 1 79 ? -12.291 -1.718 17.857 1.00 94.38 79 PHE A O 1
ATOM 591 N N . ASP A 1 80 ? -11.493 -2.629 19.737 1.00 94.25 80 ASP A N 1
ATOM 592 C CA . ASP A 1 80 ? -12.780 -2.526 20.439 1.00 94.25 80 ASP A CA 1
ATOM 593 C C . ASP A 1 80 ? -13.140 -1.058 20.698 1.00 94.25 80 ASP A C 1
ATOM 595 O O . ASP A 1 80 ? -14.294 -0.641 20.595 1.00 94.25 80 ASP A O 1
ATOM 599 N N . LYS A 1 81 ? -12.118 -0.255 21.018 1.00 93.69 81 LYS A N 1
ATOM 600 C CA . LYS A 1 81 ? -12.235 1.183 21.240 1.00 93.69 81 LYS A CA 1
ATOM 601 C C . LYS A 1 81 ? -10.930 1.894 20.917 1.00 93.69 81 LYS A C 1
ATOM 603 O O . LYS A 1 81 ? -9.873 1.537 21.436 1.00 93.69 81 LYS A O 1
ATOM 608 N N . ILE A 1 82 ? -11.019 2.960 20.128 1.00 92.56 82 ILE A N 1
ATOM 609 C CA . ILE A 1 82 ? -9.880 3.833 19.839 1.00 92.56 82 ILE A CA 1
ATOM 610 C C . ILE A 1 82 ? -9.867 5.011 20.829 1.00 92.56 82 ILE A C 1
ATOM 612 O O . ILE A 1 82 ? -10.868 5.721 20.951 1.00 92.56 82 ILE A O 1
ATOM 616 N N . PRO A 1 83 ? -8.757 5.267 21.549 1.00 92.75 83 PRO A N 1
ATOM 617 C CA . PRO A 1 83 ? -8.649 6.411 22.445 1.00 92.75 83 PRO A CA 1
ATOM 618 C C . PRO A 1 83 ? -8.829 7.760 21.730 1.00 92.75 83 PRO A C 1
ATOM 620 O O . PRO A 1 83 ? -8.332 7.987 20.622 1.00 92.75 83 PRO A O 1
ATOM 623 N N . PHE A 1 84 ? -9.476 8.707 22.415 1.00 92.38 84 PHE A N 1
ATOM 624 C CA . PHE A 1 84 ? -9.569 10.102 21.962 1.00 92.38 84 PHE A CA 1
ATOM 625 C C . PHE A 1 84 ? -8.231 10.844 22.068 1.00 92.38 84 PHE A C 1
ATOM 627 O O . PHE A 1 84 ? -7.925 11.687 21.231 1.00 92.38 84 PHE A O 1
ATOM 634 N N . SER A 1 85 ? -7.415 10.513 23.074 1.00 96.44 85 SER A N 1
ATOM 635 C CA . SER A 1 85 ? -6.080 11.095 23.239 1.00 96.44 85 SER A CA 1
ATOM 636 C C . SER A 1 85 ? -5.173 10.679 22.082 1.00 96.44 85 SER A C 1
ATOM 638 O O . SER A 1 85 ? -4.906 9.488 21.916 1.00 96.44 85 SER A O 1
ATOM 640 N N . LEU A 1 86 ? -4.662 11.663 21.333 1.00 93.94 86 LEU A N 1
ATOM 641 C CA . LEU A 1 86 ? -3.751 11.444 20.203 1.00 93.94 86 LEU A CA 1
ATOM 642 C C . LEU A 1 86 ? -2.527 10.616 20.603 1.00 93.94 86 LEU A C 1
ATOM 644 O O . LEU A 1 86 ? -2.192 9.661 19.914 1.00 93.94 86 LEU A O 1
ATOM 648 N N . LYS A 1 87 ? -1.915 10.925 21.752 1.00 96.12 87 LYS A N 1
ATOM 649 C CA . LYS A 1 87 ? -0.747 10.195 22.259 1.00 96.12 87 LYS A CA 1
ATOM 650 C C . LYS A 1 87 ? -1.066 8.721 22.529 1.00 96.12 87 LYS A C 1
ATOM 652 O O . LYS A 1 87 ? -0.407 7.849 21.981 1.00 96.12 87 LYS A O 1
ATOM 657 N N . LYS A 1 88 ? -2.113 8.441 23.317 1.00 96.06 88 LYS A N 1
ATOM 658 C CA . LYS A 1 88 ? -2.503 7.055 23.651 1.00 96.06 88 LYS A CA 1
ATOM 659 C C . LYS A 1 88 ? -2.919 6.260 22.415 1.00 96.06 88 LYS A C 1
ATOM 661 O O . LYS A 1 88 ? -2.664 5.066 22.326 1.00 96.06 88 LYS A O 1
ATOM 666 N N . ARG A 1 89 ? -3.589 6.921 21.473 1.00 95.56 89 ARG A N 1
ATOM 667 C CA . ARG A 1 89 ? -3.980 6.347 20.186 1.00 95.56 89 ARG A CA 1
ATOM 668 C C . ARG A 1 89 ? -2.756 5.958 19.361 1.00 95.56 89 ARG A C 1
ATOM 670 O O . ARG A 1 89 ? -2.705 4.829 18.891 1.00 95.56 89 ARG A O 1
ATOM 677 N N . ASP A 1 90 ? -1.791 6.863 19.213 1.00 95.94 90 ASP A N 1
ATOM 678 C CA . ASP A 1 90 ? -0.560 6.609 18.459 1.00 95.94 90 ASP A CA 1
ATOM 679 C C . ASP A 1 90 ? 0.249 5.463 19.083 1.00 95.94 90 ASP A C 1
ATOM 681 O O . ASP A 1 90 ? 0.627 4.526 18.385 1.00 95.94 90 ASP A O 1
ATOM 685 N N . GLU A 1 91 ? 0.417 5.471 20.410 1.00 95.25 91 GLU A N 1
ATOM 686 C CA . GLU A 1 91 ? 1.072 4.391 21.164 1.00 95.25 91 GLU A CA 1
ATOM 687 C C . GLU A 1 91 ? 0.389 3.035 20.934 1.00 95.25 91 GLU A C 1
ATOM 689 O O . GLU A 1 91 ? 1.051 2.044 20.635 1.00 95.25 91 GLU A O 1
ATOM 694 N N . MET A 1 92 ? -0.942 2.993 21.016 1.00 95.62 92 MET A N 1
ATOM 695 C CA . MET A 1 92 ? -1.721 1.768 20.834 1.00 95.62 92 MET A CA 1
ATOM 696 C C . MET A 1 92 ? -1.654 1.232 19.395 1.00 95.62 92 MET A C 1
ATOM 698 O O . MET A 1 92 ? -1.527 0.022 19.196 1.00 95.62 92 MET A O 1
ATOM 702 N N . ILE A 1 93 ? -1.739 2.111 18.390 1.00 96.19 93 ILE A N 1
ATOM 703 C CA . ILE A 1 93 ? -1.604 1.729 16.978 1.00 96.19 93 ILE A CA 1
ATOM 704 C C . ILE A 1 93 ? -0.204 1.164 16.737 1.00 96.19 93 ILE A C 1
ATOM 706 O O . ILE A 1 93 ? -0.076 0.057 16.218 1.00 96.19 93 ILE A O 1
ATOM 710 N N . ARG A 1 94 ? 0.840 1.875 17.178 1.00 95.88 94 ARG A N 1
ATOM 711 C CA . ARG A 1 94 ? 2.237 1.445 17.031 1.00 95.88 94 ARG A CA 1
ATOM 712 C C . ARG A 1 94 ? 2.514 0.112 17.716 1.00 95.88 94 ARG A C 1
ATOM 714 O O . ARG A 1 94 ? 3.140 -0.747 17.106 1.00 95.88 94 ARG A O 1
ATOM 721 N N . TRP A 1 95 ? 1.980 -0.094 18.917 1.00 94.88 95 TRP A N 1
ATOM 722 C CA . TRP A 1 95 ? 2.094 -1.366 19.630 1.00 94.88 95 TRP A CA 1
ATOM 723 C C . TRP A 1 95 ? 1.476 -2.535 18.847 1.00 94.88 95 TRP A C 1
ATOM 725 O O . TRP A 1 95 ? 2.087 -3.595 18.740 1.00 94.88 95 TRP A O 1
ATOM 735 N N . LYS A 1 96 ? 0.299 -2.352 18.225 1.00 95.44 96 LYS A N 1
ATOM 736 C CA . LYS A 1 96 ? -0.270 -3.385 17.337 1.00 95.44 96 LYS A CA 1
ATOM 737 C C . LYS A 1 96 ? 0.556 -3.597 16.066 1.00 95.44 96 LYS A C 1
ATOM 739 O O . LYS A 1 96 ? 0.543 -4.699 15.522 1.00 95.44 96 LYS A O 1
ATOM 744 N N . MET A 1 97 ? 1.249 -2.567 15.579 1.00 95.56 97 MET A N 1
ATOM 745 C CA . MET A 1 97 ? 2.122 -2.682 14.409 1.00 95.56 97 MET A CA 1
ATOM 746 C C . MET A 1 97 ? 3.387 -3.492 14.688 1.00 95.56 97 MET A C 1
ATOM 748 O O . MET A 1 97 ? 3.781 -4.290 13.840 1.00 95.56 97 MET A O 1
ATOM 752 N N . ASP A 1 98 ? 3.970 -3.371 15.884 1.00 93.38 98 ASP A N 1
ATOM 753 C CA . ASP A 1 98 ? 5.129 -4.178 16.300 1.00 93.38 98 ASP A CA 1
ATOM 754 C C . ASP A 1 98 ? 4.878 -5.693 16.179 1.00 93.38 98 ASP A C 1
ATOM 756 O O . ASP A 1 98 ? 5.814 -6.457 15.967 1.00 93.38 98 ASP A O 1
ATOM 760 N N . ALA A 1 99 ? 3.621 -6.143 16.261 1.00 91.19 99 ALA A N 1
ATOM 761 C CA . ALA A 1 99 ? 3.268 -7.559 16.167 1.00 91.19 99 ALA A CA 1
ATOM 762 C C . ALA A 1 99 ? 3.395 -8.160 14.755 1.00 91.19 99 ALA A C 1
ATOM 764 O O . ALA A 1 99 ? 3.388 -9.383 14.621 1.00 91.19 99 ALA A O 1
ATOM 765 N N . PHE A 1 100 ? 3.452 -7.342 13.698 1.00 88.62 100 PHE A N 1
ATOM 766 C CA . PHE A 1 100 ? 3.529 -7.843 12.318 1.00 88.62 100 PHE A CA 1
ATOM 767 C C . PHE A 1 100 ? 4.655 -7.231 11.483 1.00 88.62 100 PHE A C 1
ATOM 769 O O . PHE A 1 100 ? 4.948 -7.747 10.404 1.00 88.62 100 PHE A O 1
ATOM 776 N N . LEU A 1 101 ? 5.270 -6.137 11.934 1.00 90.19 101 LEU A N 1
ATOM 777 C CA . LEU A 1 101 ? 6.420 -5.564 11.247 1.00 90.19 101 LEU A CA 1
ATOM 778 C C . LEU A 1 101 ? 7.671 -6.431 11.462 1.00 90.19 101 LEU A C 1
ATOM 780 O O . LEU A 1 101 ? 7.867 -6.970 12.552 1.00 90.19 101 LEU A O 1
ATOM 784 N N . PRO A 1 102 ? 8.564 -6.539 10.461 1.00 84.75 102 PRO A N 1
ATOM 785 C CA . PRO A 1 102 ? 9.836 -7.245 10.601 1.00 84.75 102 PRO A CA 1
ATOM 786 C C . PRO A 1 102 ? 10.858 -6.381 11.362 1.00 84.75 102 PRO A C 1
ATOM 788 O O . PRO A 1 102 ? 11.861 -5.927 10.816 1.00 84.75 102 PRO A O 1
ATOM 791 N N . GLY A 1 103 ? 10.569 -6.094 12.631 1.00 87.88 103 GLY A N 1
ATOM 792 C CA . GLY A 1 103 ? 11.382 -5.251 13.506 1.00 87.88 103 GLY A CA 1
ATOM 793 C C . GLY A 1 103 ? 10.550 -4.240 14.292 1.00 87.88 103 GLY A C 1
ATOM 794 O O . GLY A 1 103 ? 9.325 -4.229 14.234 1.00 87.88 103 GLY A O 1
ATOM 795 N N . ARG A 1 104 ? 11.233 -3.360 15.034 1.00 90.38 104 ARG A N 1
ATOM 796 C CA . ARG A 1 104 ? 10.566 -2.333 15.849 1.00 90.38 104 ARG A CA 1
ATOM 797 C C . ARG A 1 104 ? 9.929 -1.264 14.968 1.00 90.38 104 ARG A C 1
ATOM 799 O O . ARG A 1 104 ? 10.608 -0.683 14.123 1.00 90.38 104 ARG A O 1
ATOM 806 N N . VAL A 1 105 ? 8.683 -0.900 15.256 1.00 94.00 105 VAL A N 1
ATOM 807 C CA . VAL A 1 105 ? 7.903 0.154 14.584 1.00 94.00 105 VAL A CA 1
ATOM 808 C C . VAL A 1 105 ? 8.615 1.511 14.568 1.00 94.00 105 VAL A C 1
ATOM 810 O O . VAL A 1 105 ? 8.413 2.316 13.661 1.00 94.00 105 VAL A O 1
ATOM 813 N N . THR A 1 106 ? 9.504 1.774 15.529 1.00 94.25 106 THR A N 1
ATOM 814 C CA . THR A 1 106 ? 10.318 2.999 15.585 1.00 94.25 106 THR A CA 1
ATOM 815 C C . THR A 1 106 ? 11.302 3.133 14.419 1.00 94.25 106 THR A C 1
ATOM 817 O O . THR A 1 106 ? 11.699 4.257 14.089 1.00 94.25 106 THR A O 1
ATOM 820 N N . SER A 1 107 ? 11.660 2.025 13.768 1.00 93.94 107 SER A N 1
ATOM 821 C CA . SER A 1 107 ? 12.506 1.980 12.568 1.00 93.94 107 SER A CA 1
ATOM 822 C C . SER A 1 107 ? 11.737 2.269 11.273 1.00 93.94 107 SER A C 1
ATOM 824 O O . SER A 1 107 ? 12.341 2.342 10.203 1.00 93.94 107 SER A O 1
ATOM 826 N N . PHE A 1 108 ? 10.420 2.470 11.354 1.00 94.00 108 PHE A N 1
ATOM 827 C CA . PHE A 1 108 ? 9.544 2.697 10.209 1.00 94.00 108 PHE A CA 1
ATOM 828 C C . PHE A 1 108 ? 8.980 4.120 10.219 1.00 94.00 108 PHE A C 1
ATOM 830 O O . PHE A 1 108 ? 8.731 4.718 11.271 1.00 94.00 108 PHE A O 1
ATOM 837 N N . ASN A 1 109 ? 8.766 4.667 9.026 1.00 93.06 109 ASN A N 1
ATOM 838 C CA . ASN A 1 109 ? 7.852 5.781 8.827 1.00 93.06 109 ASN A CA 1
ATOM 839 C C . ASN A 1 109 ? 6.442 5.205 8.746 1.00 93.06 109 ASN A C 1
ATOM 841 O O . ASN A 1 109 ? 6.183 4.338 7.918 1.00 93.06 109 ASN A O 1
ATOM 845 N N . VAL A 1 110 ? 5.565 5.665 9.635 1.00 94.50 110 VAL A N 1
ATOM 846 C CA . VAL A 1 110 ? 4.211 5.133 9.813 1.00 94.50 110 VAL A CA 1
ATOM 847 C C . VAL A 1 110 ? 3.202 6.206 9.442 1.00 94.50 110 VAL A C 1
ATOM 849 O O . VAL A 1 110 ? 3.314 7.341 9.902 1.00 94.50 110 VAL A O 1
ATOM 852 N N . GLN A 1 111 ? 2.211 5.819 8.650 1.00 94.69 111 GLN A N 1
ATOM 853 C CA . GLN A 1 111 ? 1.024 6.602 8.333 1.00 94.69 111 GLN A CA 1
ATOM 854 C C . GLN A 1 111 ? -0.212 5.769 8.655 1.00 94.69 111 GLN A C 1
ATOM 856 O O . GLN A 1 111 ? -0.188 4.541 8.542 1.00 94.69 111 GLN A O 1
ATOM 861 N N . TYR A 1 112 ? -1.292 6.424 9.071 1.00 95.31 112 TYR A N 1
ATOM 862 C CA . TYR A 1 112 ? -2.549 5.731 9.308 1.00 95.31 112 TYR A CA 1
ATOM 863 C C . TYR A 1 112 ? -3.768 6.621 9.111 1.00 95.31 112 TYR A C 1
ATOM 865 O O . TYR A 1 112 ? -3.724 7.836 9.299 1.00 95.31 112 TYR A O 1
ATOM 873 N N . THR A 1 113 ? -4.885 5.978 8.793 1.00 93.56 113 THR A N 1
ATOM 874 C CA . THR A 1 113 ? -6.206 6.596 8.701 1.00 93.56 113 THR A CA 1
ATOM 875 C C . THR A 1 113 ? -7.181 5.807 9.559 1.00 93.56 113 THR A C 1
ATOM 877 O O . THR A 1 113 ? -7.153 4.579 9.583 1.00 93.56 113 THR A O 1
ATOM 880 N N . ILE A 1 114 ? -8.026 6.520 10.299 1.00 93.31 114 ILE A N 1
ATOM 881 C CA . ILE A 1 114 ? -8.970 5.932 11.249 1.00 93.31 114 ILE A CA 1
ATOM 882 C C . ILE A 1 114 ? -10.372 6.044 10.675 1.00 93.31 114 ILE A C 1
ATOM 884 O O . ILE A 1 114 ? -10.778 7.134 10.280 1.00 93.31 114 ILE A O 1
ATOM 888 N N . SER A 1 115 ? -11.114 4.940 10.705 1.00 90.31 115 SER A N 1
ATOM 889 C CA . SER A 1 115 ? -12.543 4.931 10.421 1.00 90.31 115 SER A CA 1
ATOM 890 C C . SER A 1 115 ? -13.295 4.072 11.433 1.00 90.31 115 SER A C 1
ATOM 892 O O . SER A 1 115 ? -13.127 2.850 11.501 1.00 90.31 115 SER A O 1
ATOM 894 N N . GLY A 1 116 ? -14.103 4.731 12.268 1.00 89.81 116 GLY A N 1
ATOM 895 C CA . GLY A 1 116 ? -14.793 4.096 13.388 1.00 89.81 116 GLY A CA 1
ATOM 896 C C . GLY A 1 116 ? -13.811 3.373 14.314 1.00 89.81 116 GLY A C 1
ATOM 897 O O . GLY A 1 116 ? -12.950 3.998 14.928 1.00 89.81 116 GLY A O 1
ATOM 898 N N . ASN A 1 117 ? -13.943 2.049 14.377 1.00 92.62 117 ASN A N 1
ATOM 899 C CA . ASN A 1 117 ? -13.117 1.149 15.186 1.00 92.62 117 ASN A CA 1
ATOM 900 C C . ASN A 1 117 ? -11.990 0.460 14.395 1.00 92.62 117 ASN A C 1
ATOM 902 O O . ASN A 1 117 ? -11.282 -0.399 14.924 1.00 92.62 117 ASN A O 1
ATOM 906 N N . THR A 1 118 ? -11.813 0.832 13.129 1.00 93.81 118 THR A N 1
ATOM 907 C CA . THR A 1 118 ? -10.783 0.284 12.244 1.00 93.81 118 THR A CA 1
ATOM 908 C C . THR A 1 118 ? -9.732 1.336 11.915 1.00 93.81 118 THR A C 1
ATOM 910 O O . THR A 1 118 ? -10.016 2.534 11.850 1.00 93.81 118 THR A O 1
ATOM 913 N N . VAL A 1 119 ? -8.493 0.891 11.734 1.00 96.12 119 VAL A N 1
ATOM 914 C CA . VAL A 1 119 ? -7.362 1.743 11.369 1.00 96.12 119 VAL A CA 1
ATOM 915 C C . VAL A 1 119 ? -6.611 1.100 10.221 1.00 96.12 119 VAL A C 1
ATOM 917 O O . VAL A 1 119 ? -6.035 0.025 10.377 1.00 96.12 119 VAL A O 1
ATOM 920 N N . LEU A 1 120 ? -6.584 1.776 9.081 1.00 95.75 120 LEU A N 1
ATOM 921 C CA . LEU A 1 120 ? -5.711 1.428 7.974 1.00 95.75 120 LEU A CA 1
ATOM 922 C C . LEU A 1 120 ? -4.325 1.983 8.279 1.00 95.75 120 LEU A C 1
ATOM 924 O O . LEU A 1 120 ? -4.162 3.197 8.392 1.00 95.75 120 LEU A O 1
ATOM 928 N N . VAL A 1 121 ? -3.343 1.104 8.449 1.00 96.31 121 VAL A N 1
ATOM 929 C CA . VAL A 1 121 ? -1.950 1.482 8.697 1.00 96.31 121 VAL A CA 1
ATOM 930 C C . VAL A 1 121 ? -1.091 1.155 7.485 1.00 96.31 121 VAL A C 1
ATOM 932 O O . VAL A 1 121 ? -1.299 0.133 6.832 1.00 96.31 121 VAL A O 1
ATOM 935 N N . ALA A 1 122 ? -0.101 2.003 7.227 1.00 94.19 122 ALA A N 1
ATOM 936 C CA . ALA A 1 122 ? 0.957 1.791 6.252 1.00 94.19 122 ALA A CA 1
ATOM 937 C C . ALA A 1 122 ? 2.308 2.154 6.882 1.00 94.19 122 ALA A C 1
ATOM 939 O O . ALA A 1 122 ? 2.431 3.150 7.601 1.00 94.19 122 ALA A O 1
ATOM 940 N N . ALA A 1 123 ? 3.326 1.343 6.626 1.00 93.38 123 ALA A N 1
ATOM 941 C CA . ALA A 1 123 ? 4.664 1.529 7.155 1.00 93.38 123 ALA A CA 1
ATOM 942 C C . ALA A 1 123 ? 5.726 1.200 6.116 1.00 93.38 123 ALA A C 1
ATOM 944 O O . ALA A 1 123 ? 5.642 0.192 5.425 1.00 93.38 123 ALA A O 1
ATOM 945 N N . MET A 1 124 ? 6.767 2.019 6.061 1.00 90.38 124 MET A N 1
ATOM 946 C CA . MET A 1 124 ? 7.927 1.796 5.203 1.00 90.38 124 MET A CA 1
ATOM 947 C C . MET A 1 124 ? 9.206 2.014 6.020 1.00 90.38 124 MET A C 1
ATOM 949 O O . MET A 1 124 ? 9.246 2.956 6.823 1.00 90.38 124 MET A O 1
ATOM 953 N N . PRO A 1 125 ? 10.248 1.171 5.876 1.00 89.44 125 PRO A N 1
ATOM 954 C CA . PRO A 1 125 ? 11.500 1.356 6.603 1.00 89.44 125 PRO A CA 1
ATOM 955 C C . PRO A 1 125 ? 12.078 2.762 6.397 1.00 89.44 125 PRO A C 1
ATOM 957 O O . PRO A 1 125 ? 12.131 3.265 5.274 1.00 89.44 125 PRO A O 1
ATOM 960 N N . LYS A 1 126 ? 12.544 3.409 7.475 1.00 90.69 126 LYS A N 1
ATOM 961 C CA . LYS A 1 126 ? 13.130 4.762 7.399 1.00 90.69 126 LYS A CA 1
ATOM 962 C C . LYS A 1 126 ? 14.338 4.826 6.465 1.00 90.69 126 LYS A C 1
ATOM 964 O O . LYS A 1 126 ? 14.502 5.826 5.772 1.00 90.69 126 LYS A O 1
ATOM 969 N N . SER A 1 127 ? 15.149 3.768 6.436 1.00 84.19 127 SER A N 1
ATOM 970 C CA . SER A 1 127 ? 16.292 3.630 5.526 1.00 84.19 127 SER A CA 1
ATOM 971 C C . SER A 1 127 ? 15.858 3.670 4.062 1.00 84.19 127 SER A C 1
ATOM 973 O O . SER A 1 127 ? 16.367 4.491 3.309 1.00 84.19 127 SER A O 1
ATOM 975 N N . ALA A 1 128 ? 14.855 2.870 3.690 1.00 81.88 128 ALA A N 1
ATOM 976 C CA . ALA A 1 128 ? 14.310 2.843 2.335 1.00 81.88 128 ALA A CA 1
ATOM 977 C C . ALA A 1 128 ? 13.719 4.205 1.929 1.00 81.88 128 ALA A C 1
ATOM 979 O O . ALA A 1 128 ? 13.916 4.663 0.808 1.00 81.88 128 ALA A O 1
ATOM 980 N N . VAL A 1 129 ? 13.031 4.897 2.848 1.00 84.44 129 VAL A N 1
ATOM 981 C CA . VAL A 1 129 ? 12.500 6.246 2.581 1.00 84.44 129 VAL A CA 1
ATOM 982 C C . VAL A 1 129 ? 13.628 7.241 2.325 1.00 84.44 129 VAL A C 1
ATOM 984 O O . VAL A 1 129 ? 13.557 8.012 1.370 1.00 84.44 129 VAL A O 1
ATOM 987 N N . ALA A 1 130 ? 14.667 7.231 3.162 1.00 84.62 130 ALA A N 1
ATOM 988 C CA . ALA A 1 130 ? 15.812 8.123 3.005 1.00 84.62 130 ALA A CA 1
ATOM 989 C C . ALA A 1 130 ? 16.530 7.892 1.668 1.00 84.62 130 ALA A C 1
ATOM 991 O O . ALA A 1 130 ? 16.900 8.849 0.990 1.00 84.62 130 ALA A O 1
ATOM 992 N N . GLU A 1 131 ? 16.676 6.632 1.274 1.00 78.94 131 GLU A N 1
ATOM 993 C CA . GLU A 1 131 ? 17.302 6.236 0.020 1.00 78.94 131 GLU A CA 1
ATOM 994 C C . GLU A 1 131 ? 16.496 6.684 -1.207 1.00 78.94 131 GLU A C 1
ATOM 996 O O . GLU A 1 131 ? 17.052 7.327 -2.100 1.00 78.94 131 GLU A O 1
ATOM 1001 N N . LEU A 1 132 ? 15.178 6.444 -1.227 1.00 77.75 132 LEU A N 1
ATOM 1002 C CA . LEU A 1 132 ? 14.312 6.933 -2.304 1.00 77.75 132 LEU A CA 1
ATOM 1003 C C . LEU A 1 132 ? 14.365 8.458 -2.400 1.00 77.75 132 LEU A C 1
ATOM 1005 O O . LEU A 1 132 ? 14.554 8.996 -3.488 1.00 77.75 132 LEU A O 1
ATOM 1009 N N . ILE A 1 133 ? 14.262 9.172 -1.274 1.00 81.12 133 ILE A N 1
ATOM 1010 C CA . ILE A 1 133 ? 14.362 10.639 -1.256 1.00 81.12 133 ILE A CA 1
ATOM 1011 C C . ILE A 1 133 ? 15.709 11.102 -1.823 1.00 81.12 133 ILE A C 1
ATOM 1013 O O . ILE A 1 133 ? 15.738 12.050 -2.607 1.00 81.12 133 ILE A O 1
ATOM 1017 N N . ALA A 1 134 ? 16.815 10.437 -1.481 1.00 80.12 134 ALA A N 1
ATOM 1018 C CA . ALA A 1 134 ? 18.131 10.770 -2.019 1.00 80.12 134 ALA A CA 1
ATOM 1019 C C . ALA A 1 134 ? 18.179 10.632 -3.550 1.00 80.12 134 ALA A C 1
ATOM 1021 O O . ALA A 1 134 ? 18.679 11.534 -4.220 1.00 80.12 134 ALA A O 1
ATOM 1022 N N . GLN A 1 135 ? 17.597 9.564 -4.107 1.00 74.88 135 GLN A N 1
ATOM 1023 C CA . GLN A 1 135 ? 17.496 9.376 -5.560 1.00 74.88 135 GLN A CA 1
ATOM 1024 C C . GLN A 1 135 ? 16.602 10.432 -6.218 1.00 74.88 135 GLN A C 1
ATOM 1026 O O . GLN A 1 135 ? 16.936 10.989 -7.261 1.00 74.88 135 GLN A O 1
ATOM 1031 N N . LEU A 1 136 ? 15.477 10.768 -5.592 1.00 73.81 136 LEU A N 1
ATOM 1032 C CA . LEU A 1 136 ? 14.524 11.743 -6.123 1.00 73.81 136 LEU A CA 1
ATOM 1033 C C . LEU A 1 136 ? 15.049 13.174 -6.068 1.00 73.81 136 LEU A C 1
ATOM 1035 O O . LEU A 1 136 ? 14.728 13.976 -6.943 1.00 73.81 136 LEU A O 1
ATOM 1039 N N . ASN A 1 137 ? 15.902 13.493 -5.096 1.00 79.19 137 ASN A N 1
ATOM 1040 C CA . ASN A 1 137 ? 16.576 14.786 -5.038 1.00 79.19 137 ASN A CA 1
ATOM 1041 C C . ASN A 1 137 ? 17.442 15.035 -6.286 1.00 79.19 137 ASN A C 1
ATOM 1043 O O . ASN A 1 137 ? 17.575 16.185 -6.703 1.00 79.19 137 ASN A O 1
ATOM 1047 N N . LEU A 1 138 ? 17.944 13.984 -6.951 1.00 75.50 138 LEU A N 1
ATOM 1048 C CA . LEU A 1 138 ? 18.684 14.108 -8.216 1.00 75.50 138 LEU A CA 1
ATOM 1049 C C . LEU A 1 138 ? 17.819 14.655 -9.367 1.00 75.50 138 LEU A C 1
ATOM 1051 O O . LEU A 1 138 ? 18.346 15.221 -10.324 1.00 75.50 138 LEU A O 1
ATOM 1055 N N . LEU A 1 139 ? 16.489 14.545 -9.277 1.00 69.19 139 LEU A N 1
ATOM 1056 C CA . LEU A 1 139 ? 15.557 15.089 -10.272 1.00 69.19 139 LEU A CA 1
ATOM 1057 C C . LEU A 1 139 ? 15.438 16.615 -10.213 1.00 69.19 139 LEU A C 1
ATOM 1059 O O . LEU A 1 139 ? 14.846 17.211 -11.118 1.00 69.19 139 LEU A O 1
ATOM 1063 N N . ASN A 1 140 ? 15.953 17.251 -9.151 1.00 72.81 140 ASN A N 1
ATOM 1064 C CA . ASN A 1 140 ? 15.708 18.660 -8.840 1.00 72.81 140 ASN A CA 1
ATOM 1065 C C . ASN A 1 140 ? 14.210 19.012 -8.913 1.00 72.81 140 ASN A C 1
ATOM 1067 O O . ASN A 1 140 ? 13.820 20.046 -9.460 1.00 72.81 140 ASN A O 1
ATOM 1071 N N . THR A 1 141 ? 13.364 18.118 -8.398 1.00 71.06 141 THR A N 1
ATOM 1072 C CA . THR A 1 141 ? 11.911 18.286 -8.330 1.00 71.06 141 THR A CA 1
ATOM 1073 C C . THR A 1 141 ? 11.432 18.059 -6.904 1.00 71.06 141 THR A C 1
ATOM 1075 O O . THR A 1 141 ? 12.037 17.308 -6.140 1.00 71.06 141 THR A O 1
ATOM 1078 N N . LYS A 1 142 ? 10.327 18.701 -6.533 1.00 78.56 142 LYS A N 1
ATOM 1079 C CA . LYS A 1 142 ? 9.703 18.492 -5.227 1.00 78.56 142 LYS A CA 1
ATOM 1080 C C . LYS A 1 142 ? 8.829 17.238 -5.269 1.00 78.56 142 LYS A C 1
ATOM 1082 O O . LYS A 1 142 ? 7.879 17.199 -6.043 1.00 78.56 142 LYS A O 1
ATOM 1087 N N . CYS A 1 143 ? 9.105 16.252 -4.418 1.00 77.81 143 CYS A N 1
ATOM 1088 C CA . CYS A 1 143 ? 8.194 15.131 -4.178 1.00 77.81 143 CYS A CA 1
ATOM 1089 C C . CYS A 1 143 ? 7.121 15.546 -3.159 1.00 77.81 143 CYS A C 1
ATOM 1091 O O . CYS A 1 143 ? 7.462 15.929 -2.040 1.00 77.81 143 CYS A O 1
ATOM 1093 N N . PHE A 1 144 ? 5.837 15.487 -3.525 1.00 80.19 144 PHE A N 1
ATOM 1094 C CA . PHE A 1 144 ? 4.739 15.810 -2.600 1.00 80.19 144 PHE A CA 1
ATOM 1095 C C . PHE A 1 144 ? 4.237 14.600 -1.825 1.00 80.19 144 PHE A C 1
ATOM 1097 O O . PHE A 1 144 ? 3.913 14.722 -0.647 1.00 80.19 144 PHE A O 1
ATOM 1104 N N . SER A 1 145 ? 4.162 13.448 -2.486 1.00 82.00 145 SER A N 1
ATOM 1105 C CA . SER A 1 145 ? 3.622 12.229 -1.900 1.00 82.00 145 SER A CA 1
ATOM 1106 C C . SER A 1 145 ? 4.291 10.990 -2.487 1.00 82.00 145 SER A C 1
ATOM 1108 O O . SER A 1 145 ? 4.710 10.985 -3.646 1.00 82.00 145 SER A O 1
ATOM 1110 N N . MET A 1 146 ? 4.385 9.951 -1.660 1.00 83.69 146 MET A N 1
ATOM 1111 C CA . MET A 1 146 ? 4.754 8.598 -2.060 1.00 83.69 146 MET A CA 1
ATOM 1112 C C . MET A 1 146 ? 3.585 7.690 -1.685 1.00 83.69 146 MET A C 1
ATOM 1114 O O . MET A 1 146 ? 3.219 7.620 -0.511 1.00 83.69 146 MET A O 1
ATOM 1118 N N . ILE A 1 147 ? 2.967 7.060 -2.676 1.00 84.38 147 ILE A N 1
ATOM 1119 C CA . ILE A 1 147 ? 1.704 6.333 -2.541 1.00 84.38 147 ILE A CA 1
ATOM 1120 C C . ILE A 1 147 ? 1.933 4.918 -3.074 1.00 84.38 147 ILE A C 1
ATOM 1122 O O . ILE A 1 147 ? 2.412 4.794 -4.196 1.00 84.38 147 ILE A O 1
ATOM 1126 N N . PRO A 1 148 ? 1.617 3.848 -2.330 1.00 86.62 148 PRO A N 1
ATOM 1127 C CA . PRO A 1 148 ? 1.661 2.506 -2.901 1.00 86.62 148 PRO A CA 1
ATOM 1128 C C . PRO A 1 148 ? 0.678 2.393 -4.074 1.00 86.62 148 PRO A C 1
ATOM 1130 O O . PRO A 1 148 ? -0.421 2.950 -4.024 1.00 86.62 148 PRO A O 1
ATOM 1133 N N . GLU A 1 149 ? 1.076 1.703 -5.135 1.00 81.56 149 GLU A N 1
ATOM 1134 C CA . GLU A 1 149 ? 0.314 1.608 -6.378 1.00 81.56 149 GLU A CA 1
ATOM 1135 C C . GLU A 1 149 ? -1.146 1.166 -6.155 1.00 81.56 149 GLU A C 1
ATOM 1137 O O . GLU A 1 149 ? -2.079 1.818 -6.627 1.00 81.56 149 GLU A O 1
ATOM 1142 N N . SER A 1 150 ? -1.370 0.110 -5.375 1.00 85.75 150 SER A N 1
ATOM 1143 C CA . SER A 1 150 ? -2.722 -0.373 -5.072 1.00 85.75 150 SER A CA 1
ATOM 1144 C C . SER A 1 150 ? -3.610 0.666 -4.380 1.00 85.75 150 SER A C 1
ATOM 1146 O O . SER A 1 150 ? -4.812 0.742 -4.640 1.00 85.75 150 SER A O 1
ATOM 1148 N N . PHE A 1 151 ? -3.024 1.517 -3.537 1.00 88.31 151 PHE A N 1
ATOM 1149 C CA . PHE A 1 151 ? -3.738 2.590 -2.848 1.00 88.31 151 PHE A CA 1
ATOM 1150 C C . PHE A 1 151 ? -4.072 3.751 -3.786 1.00 88.31 151 PHE A C 1
ATOM 1152 O O . PHE A 1 151 ? -5.083 4.422 -3.586 1.00 88.31 151 PHE A O 1
ATOM 1159 N N . TYR A 1 152 ? -3.264 3.981 -4.822 1.00 85.38 152 TYR A N 1
ATOM 1160 C CA . TYR A 1 152 ? -3.613 4.920 -5.884 1.00 85.38 152 TYR A CA 1
ATOM 1161 C C . TYR A 1 152 ? -4.868 4.459 -6.635 1.00 85.38 152 TYR A C 1
ATOM 1163 O O . TYR A 1 152 ? -5.806 5.246 -6.772 1.00 85.38 152 TYR A O 1
ATOM 1171 N N . TYR A 1 153 ? -4.941 3.182 -7.031 1.00 83.12 153 TYR A N 1
ATOM 1172 C CA . TYR A 1 153 ? -6.148 2.636 -7.663 1.00 83.12 153 TYR A CA 1
ATOM 1173 C C . TYR A 1 153 ? -7.351 2.642 -6.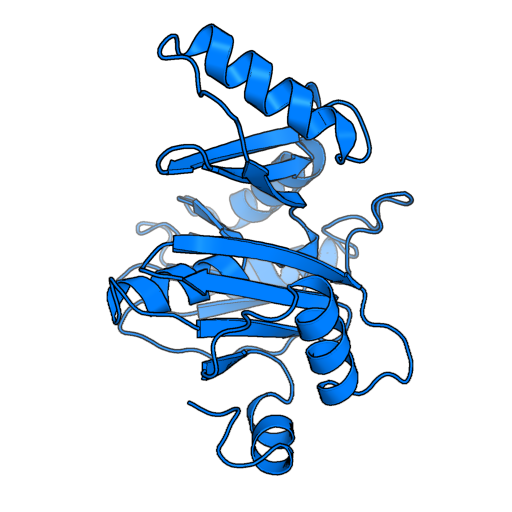717 1.00 83.12 153 TYR A C 1
ATOM 1175 O O . TYR A 1 153 ? -8.456 2.969 -7.145 1.00 83.12 153 TYR A O 1
ATOM 1183 N N . ALA A 1 154 ? -7.145 2.368 -5.425 1.00 86.62 154 ALA A N 1
ATOM 1184 C CA . ALA A 1 154 ? -8.205 2.485 -4.426 1.00 86.62 154 ALA A CA 1
ATOM 1185 C C . ALA A 1 154 ? -8.757 3.907 -4.327 1.00 86.62 154 ALA A C 1
ATOM 1187 O O . ALA A 1 154 ? -9.971 4.091 -4.360 1.00 86.62 154 ALA A O 1
ATOM 1188 N N . ASN A 1 155 ? -7.890 4.917 -4.276 1.00 84.44 155 ASN A N 1
ATOM 1189 C CA . ASN A 1 155 ? -8.323 6.311 -4.251 1.00 84.44 155 ASN A CA 1
ATOM 1190 C C . ASN A 1 155 ? -9.068 6.689 -5.538 1.00 84.44 155 ASN A C 1
ATOM 1192 O O . ASN A 1 155 ? -10.142 7.278 -5.462 1.00 84.44 155 ASN A O 1
ATOM 1196 N N . ALA A 1 156 ? -8.555 6.293 -6.706 1.00 80.50 156 ALA A N 1
ATOM 1197 C CA . ALA A 1 156 ? -9.209 6.555 -7.988 1.00 80.50 156 ALA A CA 1
ATOM 1198 C C . ALA A 1 156 ? -10.592 5.885 -8.094 1.00 80.50 156 ALA A C 1
ATOM 1200 O O . ALA A 1 156 ? -11.531 6.478 -8.628 1.00 80.50 156 ALA A O 1
ATOM 1201 N N . PHE A 1 157 ? -10.736 4.665 -7.565 1.00 81.81 157 PHE A N 1
ATOM 1202 C CA . PHE A 1 157 ? -12.023 3.981 -7.455 1.00 81.81 157 PHE A CA 1
ATOM 1203 C C . PHE A 1 157 ? -12.979 4.749 -6.534 1.00 81.81 157 PHE A C 1
ATOM 1205 O O . PHE A 1 157 ? -14.092 5.072 -6.939 1.00 81.81 157 PHE A O 1
ATOM 1212 N N . LEU A 1 158 ? -12.528 5.111 -5.331 1.00 83.75 158 LEU A N 1
ATOM 1213 C CA . LEU A 1 158 ? -13.330 5.814 -4.325 1.00 83.75 158 LEU A CA 1
ATOM 1214 C C . LEU A 1 158 ? -13.761 7.225 -4.753 1.00 83.75 158 LEU A C 1
ATOM 1216 O O . LEU A 1 158 ? -14.830 7.690 -4.358 1.00 83.75 158 LEU A O 1
ATOM 1220 N N . GLU A 1 159 ? -12.964 7.909 -5.576 1.00 81.31 159 GLU A N 1
ATOM 1221 C CA . GLU A 1 159 ? -13.342 9.196 -6.172 1.00 81.31 159 GLU A CA 1
ATOM 1222 C C . GLU A 1 159 ? -14.556 9.070 -7.101 1.00 81.31 159 GLU A C 1
ATOM 1224 O O . GLU A 1 159 ? -15.399 9.970 -7.145 1.00 81.31 159 GLU A O 1
ATOM 1229 N N . ARG A 1 160 ? -14.657 7.951 -7.828 1.00 81.19 160 ARG A N 1
ATOM 1230 C CA . ARG A 1 160 ? -15.765 7.664 -8.749 1.00 81.19 160 ARG A CA 1
ATOM 1231 C C . ARG A 1 160 ? -16.953 7.034 -8.030 1.00 81.19 160 ARG A C 1
ATOM 1233 O O . ARG A 1 160 ? -18.097 7.357 -8.334 1.00 81.19 160 ARG A O 1
ATOM 1240 N N . GLU A 1 161 ? -16.680 6.163 -7.067 1.00 81.25 161 GLU A N 1
ATOM 1241 C CA . GLU A 1 161 ? -17.658 5.310 -6.399 1.00 81.25 161 GLU A CA 1
ATOM 1242 C C . GLU A 1 161 ? -17.510 5.406 -4.881 1.00 81.25 161 GLU A C 1
ATOM 1244 O O . GLU A 1 161 ? -17.018 4.499 -4.210 1.00 81.25 161 GLU A O 1
ATOM 1249 N N . LYS A 1 162 ? -17.970 6.531 -4.326 1.00 78.69 162 LYS A N 1
ATOM 1250 C CA . LYS A 1 162 ? -17.807 6.875 -2.902 1.00 78.69 162 LYS A CA 1
ATOM 1251 C C . LYS A 1 162 ? -18.326 5.821 -1.925 1.00 78.69 162 LYS A C 1
ATOM 1253 O O . LYS A 1 162 ? -17.801 5.724 -0.826 1.00 78.69 162 LYS A O 1
ATOM 1258 N N . GLU A 1 163 ? -19.345 5.058 -2.309 1.00 83.44 163 GLU A N 1
ATOM 1259 C CA . GLU A 1 163 ? -19.947 3.989 -1.497 1.00 83.44 163 GLU A CA 1
ATOM 1260 C C . GLU A 1 163 ? -19.763 2.605 -2.144 1.00 83.44 163 GLU A C 1
ATOM 1262 O O . GLU A 1 163 ? -20.381 1.624 -1.735 1.00 83.44 163 GLU A O 1
ATOM 1267 N N . GLY A 1 164 ? -18.899 2.514 -3.159 1.00 83.69 164 GLY A N 1
ATOM 1268 C CA . GLY A 1 164 ? -18.651 1.289 -3.903 1.00 83.69 164 GLY A CA 1
ATOM 1269 C C . GLY A 1 164 ? -17.990 0.203 -3.057 1.00 83.69 164 GLY A C 1
ATOM 1270 O O . GLY A 1 164 ? -17.291 0.471 -2.071 1.00 83.69 164 GLY A O 1
ATOM 1271 N N . SER A 1 165 ? -18.202 -1.041 -3.484 1.00 89.06 165 SER A N 1
ATOM 1272 C CA . SER A 1 165 ? -17.516 -2.215 -2.954 1.00 89.06 165 SER A CA 1
ATOM 1273 C C . SER A 1 165 ? -16.881 -2.987 -4.102 1.00 89.06 165 SER A C 1
ATOM 1275 O O . SER A 1 165 ? -17.555 -3.321 -5.075 1.00 89.06 165 SER A O 1
ATOM 1277 N N . ALA A 1 166 ? -15.582 -3.240 -4.000 1.00 88.38 166 ALA A N 1
ATOM 1278 C CA . ALA A 1 166 ? -14.813 -3.940 -5.016 1.00 88.38 166 ALA A CA 1
ATOM 1279 C C . ALA A 1 166 ? -13.565 -4.565 -4.397 1.00 88.38 166 ALA A C 1
ATOM 1281 O O . ALA A 1 166 ? -13.036 -4.078 -3.392 1.00 88.38 166 ALA A O 1
ATOM 1282 N N . VAL A 1 167 ? -13.061 -5.613 -5.033 1.00 87.56 167 VAL A N 1
ATOM 1283 C CA . VAL A 1 167 ? -11.689 -6.062 -4.824 1.00 87.56 167 VAL A CA 1
ATOM 1284 C C . VAL A 1 167 ? -10.802 -5.429 -5.881 1.00 87.56 167 VAL A C 1
ATOM 1286 O O . VAL A 1 167 ? -11.134 -5.443 -7.060 1.00 87.56 167 VAL A O 1
ATOM 1289 N N . LEU A 1 168 ? -9.683 -4.859 -5.459 1.00 87.69 168 LEU A N 1
ATOM 1290 C CA . LEU A 1 168 ? -8.684 -4.267 -6.334 1.00 87.69 168 LEU A CA 1
ATOM 1291 C C . LEU A 1 168 ? -7.451 -5.152 -6.296 1.00 87.69 168 LEU A C 1
ATOM 1293 O O . LEU A 1 168 ? -6.867 -5.338 -5.225 1.00 87.69 168 LEU A O 1
ATOM 1297 N N . PHE A 1 169 ? -7.048 -5.662 -7.450 1.00 86.25 169 PHE A N 1
ATOM 1298 C CA . PHE A 1 169 ? -5.861 -6.490 -7.581 1.00 86.25 169 PHE A CA 1
ATOM 1299 C C . PHE A 1 169 ? -4.831 -5.842 -8.476 1.00 86.25 169 PHE A C 1
ATOM 1301 O O . PHE A 1 169 ? -5.143 -5.414 -9.580 1.00 86.25 169 PHE A O 1
ATOM 1308 N N . VAL A 1 170 ? -3.588 -5.814 -8.008 1.00 82.94 170 VAL A N 1
ATOM 1309 C CA . VAL A 1 170 ? -2.436 -5.387 -8.795 1.00 82.94 170 VAL A CA 1
ATOM 1310 C C . VAL A 1 170 ? -1.531 -6.594 -9.010 1.00 82.94 170 VAL A C 1
ATOM 1312 O O . VAL A 1 170 ? -0.970 -7.150 -8.061 1.00 82.94 170 VAL A O 1
ATOM 1315 N N . ASN A 1 171 ? -1.416 -6.997 -10.273 1.00 79.6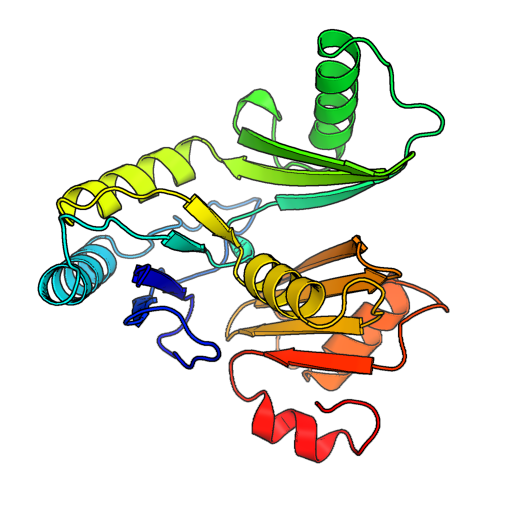2 171 ASN A N 1
ATOM 1316 C CA . ASN A 1 171 ? -0.614 -8.112 -10.746 1.00 79.62 171 ASN A CA 1
ATOM 1317 C C . ASN A 1 171 ? 0.723 -7.601 -11.302 1.00 79.62 171 ASN A C 1
ATOM 1319 O O . ASN A 1 171 ? 0.764 -6.827 -12.262 1.00 79.62 171 ASN A O 1
ATOM 1323 N N . ARG A 1 172 ? 1.840 -8.022 -10.704 1.00 78.44 172 ARG A N 1
ATOM 1324 C CA . ARG A 1 172 ? 3.195 -7.648 -11.139 1.00 78.44 172 ARG A CA 1
ATOM 1325 C C . ARG A 1 172 ? 4.079 -8.878 -11.251 1.00 78.44 172 ARG A C 1
ATOM 1327 O O . ARG A 1 172 ? 3.821 -9.889 -10.609 1.00 78.44 172 ARG A O 1
ATOM 1334 N N . SER A 1 173 ? 5.154 -8.799 -12.026 1.00 72.00 173 SER A N 1
ATOM 1335 C CA . SER A 1 173 ? 6.073 -9.921 -12.270 1.00 72.00 173 SER A CA 1
ATOM 1336 C C . SER A 1 173 ? 6.539 -10.680 -11.017 1.00 72.00 173 SER A C 1
ATOM 1338 O O . SER A 1 173 ? 6.742 -11.891 -11.087 1.00 72.00 173 SER A O 1
ATOM 1340 N N . ARG A 1 174 ? 6.708 -10.017 -9.861 1.00 72.50 174 ARG A N 1
ATOM 1341 C CA . ARG A 1 174 ? 7.221 -10.658 -8.630 1.00 72.50 174 ARG A CA 1
ATOM 1342 C C . ARG A 1 174 ? 6.312 -10.564 -7.412 1.00 72.50 174 ARG A C 1
ATOM 1344 O O . ARG A 1 174 ? 6.570 -11.263 -6.429 1.00 72.50 174 ARG A O 1
ATOM 1351 N N . HIS A 1 175 ? 5.272 -9.742 -7.443 1.00 77.75 175 HIS A N 1
ATOM 1352 C CA . HIS A 1 175 ? 4.357 -9.584 -6.319 1.00 77.75 175 HIS A CA 1
ATOM 1353 C C . HIS A 1 175 ? 2.911 -9.487 -6.773 1.00 77.75 175 HIS A C 1
ATOM 1355 O O . HIS A 1 175 ? 2.593 -9.240 -7.935 1.00 77.75 175 HIS A O 1
ATOM 1361 N N . PHE A 1 176 ? 2.059 -9.689 -5.788 1.00 81.25 176 PHE A N 1
ATOM 1362 C CA . PHE A 1 176 ? 0.629 -9.582 -5.877 1.00 81.25 176 PHE A CA 1
ATOM 1363 C C . PHE A 1 176 ? 0.137 -8.705 -4.736 1.00 81.25 176 PHE A C 1
ATOM 1365 O O . PHE A 1 176 ? 0.525 -8.894 -3.572 1.00 81.25 176 PHE A O 1
ATOM 1372 N N . SER A 1 177 ? -0.748 -7.782 -5.081 1.00 87.69 177 SER A N 1
ATOM 1373 C CA . SER A 1 177 ? -1.411 -6.913 -4.125 1.00 87.69 177 SER A CA 1
ATOM 1374 C C . SER A 1 177 ? -2.908 -7.029 -4.281 1.00 87.69 177 SER A C 1
ATOM 1376 O O . SER A 1 177 ? -3.425 -6.855 -5.377 1.00 87.69 177 SER A O 1
ATOM 1378 N N . GLY A 1 178 ? -3.604 -7.276 -3.179 1.00 90.00 178 GLY A N 1
ATOM 1379 C CA . GLY A 1 178 ? -5.057 -7.298 -3.142 1.00 90.00 178 GLY A CA 1
ATOM 1380 C C . GLY A 1 178 ? -5.589 -6.392 -2.041 1.00 90.00 178 GLY A C 1
ATOM 1381 O O . GLY A 1 178 ? -5.165 -6.479 -0.882 1.00 90.00 178 GLY A O 1
ATOM 1382 N N . LEU A 1 179 ? -6.523 -5.519 -2.402 1.00 92.75 179 LEU A N 1
ATOM 1383 C CA . LEU A 1 179 ? -7.258 -4.645 -1.494 1.00 92.75 179 LEU A CA 1
ATOM 1384 C C . LEU A 1 179 ? -8.742 -4.961 -1.602 1.00 92.75 179 LEU A C 1
ATOM 1386 O O . LEU A 1 179 ? -9.266 -5.099 -2.700 1.00 92.75 179 LEU A O 1
ATOM 1390 N N . VAL A 1 180 ? -9.440 -5.001 -0.472 1.00 92.00 180 VAL A N 1
ATOM 1391 C CA . VAL A 1 180 ? -10.906 -5.053 -0.466 1.00 92.00 180 VAL A CA 1
ATOM 1392 C C . VAL A 1 180 ? -11.430 -3.697 -0.036 1.00 92.00 180 VAL A C 1
ATOM 1394 O O . VAL A 1 180 ? -11.228 -3.282 1.109 1.00 92.00 180 VAL A O 1
ATOM 1397 N N . VAL A 1 181 ? -12.131 -3.021 -0.937 1.00 91.31 181 VAL A N 1
ATOM 1398 C CA . VAL A 1 181 ? -12.881 -1.802 -0.648 1.00 91.31 181 VAL A CA 1
ATOM 1399 C C . VAL A 1 181 ? -14.334 -2.176 -0.377 1.00 91.31 181 VAL A C 1
ATOM 1401 O O . VAL A 1 181 ? -14.939 -2.916 -1.151 1.00 91.31 181 VAL A O 1
ATOM 1404 N N . ARG A 1 182 ? -14.899 -1.675 0.723 1.00 89.25 182 ARG A N 1
ATOM 1405 C CA . ARG A 1 182 ? -16.316 -1.821 1.069 1.00 89.25 182 ARG A CA 1
ATOM 1406 C C . ARG A 1 182 ? -16.871 -0.513 1.585 1.00 89.25 182 ARG A C 1
ATOM 1408 O O . ARG A 1 182 ? -16.255 0.101 2.457 1.00 89.25 182 ARG A O 1
ATOM 1415 N N . ASN A 1 183 ? -18.043 -0.129 1.087 1.00 86.94 183 ASN A N 1
ATOM 1416 C CA . ASN A 1 183 ? -18.767 1.070 1.516 1.00 86.94 183 ASN A CA 1
ATOM 1417 C C . ASN A 1 183 ? -17.849 2.300 1.601 1.00 86.94 183 ASN A C 1
ATOM 1419 O O . ASN A 1 183 ? -17.827 3.007 2.609 1.00 86.94 183 ASN A O 1
ATOM 1423 N N . GLY A 1 184 ? -17.013 2.499 0.580 1.00 84.94 184 GLY A N 1
ATOM 1424 C CA . GLY A 1 184 ? -16.118 3.651 0.532 1.00 84.94 184 GLY A CA 1
ATOM 1425 C C . GLY A 1 184 ? -14.818 3.539 1.338 1.00 84.94 184 GLY A C 1
ATOM 1426 O O . GLY A 1 184 ? -14.113 4.535 1.495 1.00 84.94 184 GLY A O 1
ATOM 1427 N N . MET A 1 185 ? -14.482 2.364 1.882 1.00 89.62 185 MET A N 1
ATOM 1428 C CA . MET A 1 185 ? -13.322 2.194 2.764 1.00 89.62 185 MET A CA 1
ATOM 1429 C C . MET A 1 185 ? -12.513 0.943 2.446 1.00 89.62 185 MET A C 1
ATOM 1431 O O . MET A 1 185 ? -13.065 -0.122 2.183 1.00 89.62 185 MET A O 1
ATOM 1435 N N . VAL A 1 186 ? -11.189 1.039 2.562 1.00 91.94 186 VAL A N 1
ATOM 1436 C CA . VAL A 1 186 ? -10.313 -0.137 2.515 1.00 91.94 186 VAL A CA 1
ATOM 1437 C C . VAL A 1 186 ? -10.510 -0.955 3.794 1.00 91.94 186 VAL A C 1
ATOM 1439 O O . VAL A 1 186 ? -10.180 -0.512 4.893 1.00 91.94 186 VAL A O 1
ATOM 1442 N N . SER A 1 187 ? -11.057 -2.154 3.635 1.00 91.69 187 SER A N 1
ATOM 1443 C CA . SER A 1 187 ? -11.416 -3.086 4.711 1.00 91.69 187 SER A CA 1
ATOM 1444 C C . SER A 1 187 ? -10.409 -4.225 4.881 1.00 91.69 187 SER A C 1
ATOM 1446 O O . SER A 1 187 ? -10.274 -4.778 5.972 1.00 91.69 187 SER A O 1
ATOM 1448 N N . PHE A 1 188 ? -9.648 -4.535 3.831 1.00 92.81 188 PHE A N 1
ATOM 1449 C CA . PHE A 1 188 ? -8.602 -5.548 3.852 1.00 92.81 188 PHE A CA 1
ATOM 1450 C C . PHE A 1 188 ? -7.473 -5.166 2.897 1.00 92.81 188 PHE A C 1
ATOM 1452 O O . PHE A 1 188 ? -7.719 -4.576 1.846 1.00 92.81 188 PHE A O 1
ATOM 1459 N N . VAL A 1 189 ? -6.240 -5.513 3.270 1.00 92.94 189 VAL A N 1
ATOM 1460 C CA . VAL A 1 189 ? -5.037 -5.306 2.456 1.00 92.94 189 VAL A CA 1
ATOM 1461 C C . VAL A 1 189 ? -4.145 -6.530 2.590 1.00 92.94 189 VAL A C 1
ATOM 1463 O O . VAL A 1 189 ? -3.882 -6.991 3.706 1.00 92.94 189 VAL A O 1
ATOM 1466 N N . ARG A 1 190 ? -3.635 -7.023 1.464 1.00 88.81 190 ARG A N 1
ATOM 1467 C CA . ARG A 1 190 ? -2.620 -8.071 1.430 1.00 88.81 190 ARG A CA 1
ATOM 1468 C C . ARG A 1 190 ? -1.634 -7.816 0.308 1.00 88.81 190 ARG A C 1
ATOM 1470 O O . ARG A 1 190 ? -2.017 -7.771 -0.853 1.00 88.81 190 ARG A O 1
ATOM 1477 N N . PHE A 1 191 ? -0.363 -7.756 0.676 1.00 87.75 191 PHE A N 1
ATOM 1478 C CA . PHE A 1 191 ? 0.757 -7.766 -0.257 1.00 87.75 191 PHE A CA 1
ATOM 1479 C C . PHE A 1 191 ? 1.534 -9.060 -0.059 1.00 87.75 191 PHE A C 1
ATOM 1481 O O . PHE A 1 191 ? 1.793 -9.464 1.080 1.00 87.75 191 PHE A O 1
ATOM 1488 N N . ARG A 1 192 ? 1.871 -9.741 -1.151 1.00 81.06 192 ARG A N 1
ATOM 1489 C CA . ARG A 1 192 ? 2.653 -10.979 -1.114 1.00 81.06 192 ARG A CA 1
ATOM 1490 C C . ARG A 1 192 ? 3.547 -11.094 -2.335 1.00 81.06 192 ARG A C 1
ATOM 1492 O O . ARG A 1 192 ? 3.244 -10.568 -3.398 1.00 81.06 192 ARG A O 1
ATOM 1499 N N . LYS A 1 193 ? 4.643 -11.830 -2.185 1.00 80.12 193 LYS A N 1
ATOM 1500 C CA . LYS A 1 193 ? 5.433 -12.297 -3.323 1.00 80.12 193 LYS A CA 1
ATOM 1501 C C . LYS A 1 193 ? 4.606 -13.321 -4.109 1.00 80.12 193 LYS A C 1
ATOM 1503 O O . LYS A 1 193 ? 3.923 -14.131 -3.481 1.00 80.12 193 LYS A O 1
ATOM 1508 N N . LY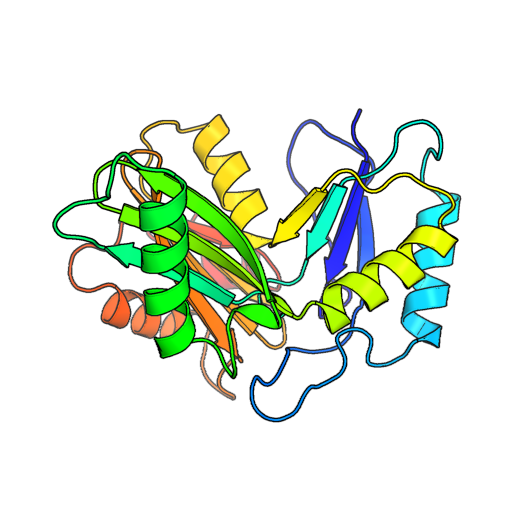S A 1 194 ? 4.697 -13.301 -5.441 1.00 78.00 194 LYS A N 1
ATOM 1509 C CA . LYS A 1 194 ? 4.093 -14.341 -6.285 1.00 78.00 194 LYS A CA 1
ATOM 1510 C C . LYS A 1 194 ? 4.658 -15.713 -5.927 1.00 78.00 194 LYS A C 1
ATOM 1512 O O . LYS A 1 194 ? 5.867 -15.845 -5.695 1.00 78.00 194 LYS A O 1
ATOM 1517 N N . ILE A 1 195 ? 3.787 -16.717 -5.888 1.00 79.25 195 ILE A N 1
ATOM 1518 C CA . ILE A 1 195 ? 4.209 -18.115 -5.799 1.00 79.25 195 ILE A CA 1
ATOM 1519 C C . ILE A 1 195 ? 4.533 -18.590 -7.219 1.00 79.25 195 ILE A C 1
ATOM 1521 O O . ILE A 1 195 ? 3.812 -18.278 -8.162 1.00 79.25 195 ILE A O 1
ATOM 1525 N N . GLN A 1 196 ? 5.661 -19.284 -7.385 1.00 78.94 196 GLN A N 1
ATOM 1526 C CA . GLN A 1 196 ? 6.019 -19.862 -8.682 1.00 78.94 196 GLN A CA 1
ATOM 1527 C C . GLN A 1 196 ? 4.956 -20.871 -9.119 1.00 78.94 196 GLN A C 1
ATOM 1529 O O . GLN A 1 196 ? 4.443 -21.615 -8.288 1.00 78.94 196 GLN A O 1
ATOM 1534 N N . ASP A 1 197 ? 4.654 -20.874 -10.417 1.00 82.31 197 ASP A N 1
ATOM 1535 C CA . ASP A 1 197 ? 3.723 -21.804 -11.068 1.00 82.31 197 ASP A CA 1
ATOM 1536 C C . ASP A 1 197 ? 2.261 -21.720 -10.591 1.00 82.31 197 ASP A C 1
ATOM 1538 O O . ASP A 1 197 ? 1.466 -22.602 -10.900 1.00 82.31 197 ASP A O 1
ATOM 1542 N N . VAL A 1 198 ? 1.889 -20.652 -9.877 1.00 80.25 198 VAL A N 1
ATOM 1543 C CA . VAL A 1 198 ? 0.499 -20.361 -9.500 1.00 80.25 198 VAL A CA 1
ATOM 1544 C C . VAL A 1 198 ? -0.079 -19.345 -10.480 1.00 80.25 198 VAL A C 1
ATOM 1546 O O . VAL A 1 198 ? 0.492 -18.273 -10.694 1.00 80.25 198 VAL A O 1
ATOM 1549 N N . SER A 1 199 ? -1.213 -19.690 -11.085 1.00 80.88 199 SER A N 1
ATOM 1550 C CA . SER A 1 199 ? -1.947 -18.804 -11.990 1.00 80.88 199 SER A CA 1
ATOM 1551 C C . SER A 1 199 ? -2.583 -17.633 -11.238 1.00 80.88 199 SER A C 1
ATOM 1553 O O . SER A 1 199 ? -2.871 -17.720 -10.042 1.00 80.88 199 SER A O 1
ATOM 1555 N N . LEU A 1 200 ? -2.883 -16.535 -11.939 1.00 76.31 200 LEU A N 1
ATOM 1556 C CA . LEU A 1 200 ? -3.598 -15.410 -11.333 1.00 76.31 200 LEU A CA 1
ATOM 1557 C C . LEU A 1 200 ? -4.951 -15.837 -10.741 1.00 76.31 200 LEU A C 1
ATOM 1559 O O . LEU A 1 200 ? -5.337 -15.359 -9.679 1.00 76.31 200 LEU A O 1
ATOM 1563 N N . ARG A 1 201 ? -5.666 -16.763 -11.389 1.00 78.00 201 ARG A N 1
ATOM 1564 C CA . ARG A 1 201 ? -6.935 -17.281 -10.866 1.00 78.00 201 ARG A CA 1
ATOM 1565 C C . ARG A 1 201 ? -6.758 -17.960 -9.510 1.00 78.00 201 ARG A C 1
ATOM 1567 O O . ARG A 1 201 ? -7.525 -17.687 -8.597 1.00 78.00 201 ARG A O 1
ATOM 1574 N N . GLU A 1 202 ? -5.735 -18.792 -9.366 1.00 83.44 202 GLU A N 1
ATOM 1575 C CA . GLU A 1 202 ? -5.428 -19.436 -8.088 1.00 83.44 202 GLU A CA 1
ATOM 1576 C C . GLU A 1 202 ? -4.986 -18.409 -7.032 1.00 83.44 202 GLU A C 1
ATOM 1578 O O . GLU A 1 202 ? -5.397 -18.509 -5.880 1.00 83.44 202 GLU A O 1
ATOM 1583 N N . GLU A 1 203 ? -4.220 -17.376 -7.407 1.00 82.56 203 GLU A N 1
ATOM 1584 C CA . GLU A 1 203 ? -3.892 -16.250 -6.513 1.00 82.56 203 GLU A CA 1
ATOM 1585 C C . GLU A 1 203 ? -5.158 -15.532 -6.005 1.00 82.56 203 GLU A C 1
ATOM 1587 O O . GLU A 1 203 ? -5.260 -15.196 -4.819 1.00 82.56 203 GLU A O 1
ATOM 1592 N N . LEU A 1 204 ? -6.139 -15.322 -6.886 1.00 78.69 204 LEU A N 1
ATOM 1593 C CA . LEU A 1 204 ? -7.427 -14.710 -6.562 1.00 78.69 204 LEU A CA 1
ATOM 1594 C C . LEU A 1 204 ? -8.275 -15.604 -5.656 1.00 78.69 204 LEU A C 1
ATOM 1596 O O . LEU A 1 204 ? -8.815 -15.109 -4.666 1.00 78.69 204 LEU A O 1
ATOM 1600 N N . ASP A 1 205 ? -8.351 -16.902 -5.946 1.00 82.50 205 ASP A N 1
ATOM 1601 C CA . ASP A 1 205 ? -9.075 -17.876 -5.126 1.00 82.50 205 ASP A CA 1
ATOM 1602 C C . ASP A 1 205 ? -8.462 -17.947 -3.715 1.00 82.50 205 ASP A C 1
ATOM 1604 O O . ASP A 1 205 ? -9.169 -17.803 -2.716 1.00 82.50 205 ASP A O 1
ATOM 1608 N N . MET A 1 206 ? -7.129 -18.020 -3.611 1.00 85.00 206 MET A N 1
ATOM 1609 C CA . MET A 1 206 ? -6.417 -17.952 -2.329 1.00 85.00 206 MET A CA 1
ATOM 1610 C C . MET A 1 206 ? -6.687 -16.636 -1.585 1.00 85.00 206 MET A C 1
ATOM 1612 O O . MET A 1 206 ? -6.810 -16.617 -0.357 1.00 85.00 206 MET A O 1
ATOM 1616 N N . PHE A 1 207 ? -6.746 -15.507 -2.296 1.00 84.19 207 PHE A N 1
ATOM 1617 C CA . PHE A 1 207 ? -7.091 -14.227 -1.684 1.00 84.19 207 PHE A CA 1
ATOM 1618 C C . PHE A 1 207 ? -8.528 -14.213 -1.170 1.00 84.19 207 PHE A C 1
ATOM 1620 O O . PHE A 1 207 ? -8.762 -13.756 -0.050 1.00 84.19 207 PHE A O 1
ATOM 1627 N N . ALA A 1 208 ? -9.472 -14.733 -1.950 1.00 81.81 208 ALA A N 1
ATOM 1628 C CA . ALA A 1 208 ? -10.868 -14.829 -1.559 1.00 81.81 208 ALA A CA 1
ATOM 1629 C C . ALA A 1 208 ? -11.037 -15.693 -0.301 1.00 81.81 208 ALA A C 1
ATOM 1631 O O . ALA A 1 208 ? -11.702 -15.273 0.646 1.00 81.81 208 ALA A O 1
ATOM 1632 N N . GLU A 1 209 ? -10.350 -16.835 -0.231 1.00 84.56 209 GLU A N 1
ATOM 1633 C CA . GLU A 1 209 ? -10.308 -17.684 0.964 1.00 84.56 209 GLU A CA 1
ATOM 1634 C C . GLU A 1 209 ? -9.773 -16.937 2.196 1.00 84.56 209 GLU A C 1
ATOM 1636 O O . GLU A 1 209 ? -10.331 -17.057 3.287 1.00 84.56 209 GLU A O 1
ATOM 1641 N N . MET A 1 210 ? -8.721 -16.124 2.033 1.00 82.62 210 MET A N 1
ATOM 1642 C CA . MET A 1 210 ? -8.149 -15.323 3.124 1.00 82.62 210 MET A CA 1
ATOM 1643 C C . MET A 1 210 ? -9.084 -14.210 3.613 1.00 82.62 210 MET A C 1
ATOM 1645 O O . MET A 1 210 ? -9.076 -13.886 4.802 1.00 82.62 210 MET A O 1
ATOM 1649 N N . VAL A 1 211 ? -9.853 -13.597 2.711 1.00 80.56 211 VAL A N 1
ATOM 1650 C CA . VAL A 1 211 ? -10.851 -12.573 3.058 1.00 80.56 211 VAL A CA 1
ATOM 1651 C C . VAL A 1 211 ? -12.079 -13.206 3.726 1.00 80.56 211 VAL A C 1
ATOM 1653 O O . VAL A 1 211 ? -12.683 -12.587 4.603 1.00 80.56 211 VAL A O 1
ATOM 1656 N N . GLY A 1 212 ? -12.424 -14.442 3.354 1.00 76.44 212 GLY A N 1
ATOM 1657 C CA . GLY A 1 212 ? -13.589 -15.178 3.844 1.00 76.44 212 GLY A CA 1
ATOM 1658 C C . GLY A 1 212 ? -14.846 -14.965 2.990 1.00 76.44 212 GLY A C 1
ATOM 1659 O O . GLY A 1 212 ? -14.789 -14.431 1.891 1.00 76.44 212 GLY A O 1
ATOM 1660 N N . VAL A 1 213 ? -16.010 -15.379 3.504 1.00 58.78 213 VAL A N 1
ATOM 1661 C CA . VAL A 1 213 ? -17.287 -15.562 2.764 1.00 58.78 213 VAL A CA 1
ATOM 1662 C C . VAL A 1 213 ? -17.954 -14.280 2.217 1.00 58.78 213 VAL A C 1
ATOM 1664 O O . VAL A 1 213 ? -19.098 -14.327 1.783 1.00 58.78 213 VAL A O 1
ATOM 1667 N N . ASP A 1 214 ? -17.278 -13.134 2.252 1.00 68.94 214 ASP A N 1
ATOM 1668 C CA . ASP A 1 214 ? -17.877 -11.808 2.030 1.00 68.94 214 ASP A CA 1
ATOM 1669 C C . ASP A 1 214 ? -17.081 -10.969 1.007 1.00 68.94 214 ASP A C 1
ATOM 1671 O O . ASP A 1 214 ? -16.978 -9.745 1.089 1.00 68.94 214 ASP A O 1
ATOM 1675 N N . VAL A 1 215 ? -16.408 -11.618 0.059 1.00 75.31 215 VAL A N 1
ATOM 1676 C CA . VAL A 1 215 ? -15.666 -10.918 -1.001 1.00 75.31 215 VAL A CA 1
ATOM 1677 C C . VAL A 1 215 ? -16.659 -10.194 -1.921 1.00 75.31 215 VAL A C 1
ATOM 1679 O O . VAL A 1 215 ? -17.600 -10.834 -2.385 1.00 75.31 215 VAL A O 1
ATOM 1682 N N . PRO A 1 216 ? -16.479 -8.887 -2.206 1.00 76.88 216 PRO A N 1
ATOM 1683 C CA . PRO A 1 216 ? -17.290 -8.199 -3.203 1.00 76.88 216 PRO A CA 1
ATOM 1684 C C . PRO A 1 216 ? -17.287 -8.941 -4.543 1.00 76.88 216 PRO A C 1
ATOM 1686 O O . PRO A 1 216 ? -16.225 -9.330 -5.022 1.00 76.88 216 PRO A O 1
ATOM 1689 N N . ASP A 1 217 ? -18.457 -9.063 -5.175 1.00 75.69 217 ASP A N 1
ATOM 1690 C CA . ASP A 1 217 ? -18.592 -9.727 -6.481 1.00 75.69 217 ASP A CA 1
ATOM 1691 C C . ASP A 1 217 ? -17.783 -9.035 -7.584 1.00 75.69 217 ASP A C 1
ATOM 1693 O O . ASP A 1 217 ? -17.420 -9.654 -8.580 1.00 75.69 217 ASP A O 1
ATOM 1697 N N . ARG A 1 218 ? -17.522 -7.734 -7.424 1.00 80.75 218 ARG A N 1
ATOM 1698 C CA . ARG A 1 218 ? -16.779 -6.942 -8.394 1.00 80.75 218 ARG A CA 1
ATOM 1699 C C . ARG A 1 218 ? -15.291 -6.975 -8.098 1.00 80.75 218 ARG A C 1
ATOM 1701 O O . ARG A 1 218 ? -14.853 -6.572 -7.019 1.00 80.75 218 ARG A O 1
ATOM 1708 N N . VAL A 1 219 ? -14.525 -7.325 -9.120 1.00 80.06 219 VAL A N 1
ATOM 1709 C CA . VAL A 1 219 ? -13.069 -7.325 -9.089 1.00 80.06 219 VAL A CA 1
ATOM 1710 C C . VAL A 1 219 ? -12.524 -6.414 -10.182 1.00 80.06 219 VAL A C 1
ATOM 1712 O O . VAL A 1 219 ? -12.968 -6.485 -11.323 1.00 80.06 219 VAL A O 1
ATOM 1715 N N . LEU A 1 220 ? -11.593 -5.536 -9.812 1.00 79.94 220 LEU A N 1
ATOM 1716 C CA . LEU A 1 220 ? -10.842 -4.675 -10.720 1.00 79.94 220 LEU A CA 1
ATOM 1717 C C . LEU A 1 220 ? -9.394 -5.148 -10.734 1.00 79.94 220 LEU A C 1
ATOM 1719 O O . LEU A 1 220 ? -8.759 -5.222 -9.677 1.00 79.94 220 LEU A O 1
ATOM 1723 N N . LEU A 1 221 ? -8.887 -5.470 -11.919 1.00 79.62 221 LEU A N 1
ATOM 1724 C CA . LEU A 1 221 ? -7.561 -6.042 -12.095 1.00 79.62 221 LEU A CA 1
ATOM 1725 C C . LEU A 1 221 ? -6.649 -5.063 -12.830 1.00 79.62 221 LEU A C 1
ATOM 1727 O O . LEU A 1 221 ? -7.008 -4.510 -13.864 1.00 79.62 221 LEU A O 1
ATOM 1731 N N . PHE A 1 222 ? -5.463 -4.845 -12.278 1.00 78.19 222 PHE A N 1
ATOM 1732 C CA . PHE A 1 222 ? -4.480 -3.890 -12.768 1.00 78.19 222 PHE A CA 1
ATOM 1733 C C . PHE A 1 222 ? -3.124 -4.567 -12.924 1.00 78.19 222 PHE A C 1
ATOM 1735 O O . PHE A 1 222 ? -2.785 -5.492 -12.188 1.00 78.19 222 PHE A O 1
ATOM 1742 N N . GLY A 1 223 ? -2.302 -4.037 -13.823 1.00 73.38 223 GLY A N 1
ATOM 1743 C CA . GLY A 1 223 ? -0.908 -4.432 -13.965 1.00 73.38 223 GLY A CA 1
ATOM 1744 C C . GLY A 1 223 ? -0.637 -5.315 -15.178 1.00 73.38 223 GLY A C 1
ATOM 1745 O O . GLY A 1 223 ? -1.286 -5.178 -16.210 1.00 73.38 223 GLY A O 1
ATOM 1746 N N . GLU A 1 224 ? 0.401 -6.143 -15.090 1.00 68.56 224 GLU A N 1
ATOM 1747 C CA . GLU A 1 224 ? 0.851 -6.970 -16.216 1.00 68.56 224 GLU A CA 1
ATOM 1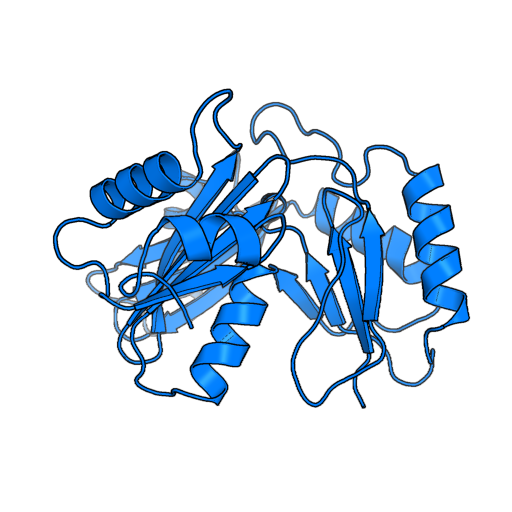748 C C . GLU A 1 224 ? -0.173 -8.064 -16.521 1.00 68.56 224 GLU A C 1
ATOM 1750 O O . GLU A 1 224 ? -0.735 -8.655 -15.600 1.00 68.56 224 GLU A O 1
ATOM 1755 N N . GLU A 1 225 ? -0.417 -8.293 -17.816 1.00 64.94 225 GLU A N 1
ATOM 1756 C CA . GLU A 1 225 ? -1.318 -9.337 -18.338 1.00 64.94 225 GLU A CA 1
ATOM 1757 C C . GLU A 1 225 ? -2.778 -9.231 -17.857 1.00 64.94 225 GLU A C 1
ATOM 1759 O O . GLU A 1 225 ? -3.591 -10.094 -18.169 1.00 64.94 225 GLU A O 1
ATOM 1764 N N . ALA A 1 226 ? -3.147 -8.125 -17.197 1.00 62.75 226 ALA A N 1
ATOM 1765 C CA . ALA A 1 226 ? -4.466 -7.927 -16.604 1.00 62.75 226 ALA A CA 1
ATOM 1766 C C . ALA A 1 226 ? -5.615 -8.046 -17.618 1.00 62.75 226 ALA A C 1
ATOM 1768 O O . ALA A 1 226 ? -6.611 -8.697 -17.325 1.00 62.75 226 ALA A O 1
ATOM 1769 N N . GLU A 1 227 ? -5.470 -7.468 -18.816 1.00 53.09 227 GLU A N 1
ATOM 1770 C CA . GLU A 1 227 ? -6.484 -7.561 -19.880 1.00 53.09 227 GLU A CA 1
ATOM 1771 C C . GLU A 1 227 ? -6.609 -8.992 -20.431 1.00 53.09 227 GLU A C 1
ATOM 1773 O O . GLU A 1 227 ? -7.716 -9.496 -20.602 1.00 53.09 227 GLU A O 1
ATOM 1778 N N . ILE A 1 228 ? -5.478 -9.676 -20.639 1.00 50.84 228 ILE A N 1
ATOM 1779 C CA . ILE A 1 228 ? -5.426 -11.031 -21.212 1.00 50.84 228 ILE A CA 1
ATOM 1780 C C . ILE A 1 228 ? -6.016 -12.049 -20.231 1.00 50.84 228 ILE A C 1
ATOM 1782 O O . ILE A 1 228 ? -6.813 -12.907 -20.608 1.00 50.84 228 ILE A O 1
ATOM 1786 N N . GLU A 1 229 ? -5.635 -11.962 -18.959 1.00 53.03 229 GLU A N 1
ATOM 1787 C CA . GLU A 1 229 ? -6.089 -12.909 -17.946 1.00 53.03 229 GLU A CA 1
ATOM 1788 C C . GLU A 1 229 ? -7.563 -12.670 -17.593 1.00 53.03 229 GLU A C 1
ATOM 1790 O O . GLU A 1 229 ? -8.318 -13.629 -17.430 1.00 53.03 229 GLU A O 1
ATOM 1795 N N . ALA A 1 230 ? -8.028 -11.421 -17.569 1.00 54.12 230 ALA A N 1
ATOM 1796 C CA . ALA A 1 230 ? -9.409 -11.122 -17.222 1.00 54.12 230 ALA A CA 1
ATOM 1797 C C . ALA A 1 230 ? -10.423 -11.583 -18.296 1.00 54.12 230 ALA A C 1
ATOM 1799 O O . ALA A 1 230 ? -11.502 -12.068 -17.941 1.00 54.12 230 ALA A O 1
ATOM 1800 N N . GLU A 1 231 ? -10.060 -11.577 -19.587 1.00 51.31 231 GLU A N 1
ATOM 1801 C CA . GLU A 1 231 ? -10.863 -12.194 -20.661 1.00 51.31 231 GLU A CA 1
ATOM 1802 C C . GLU A 1 231 ? -11.077 -13.705 -20.448 1.00 51.31 231 GLU A C 1
ATOM 1804 O O . GLU A 1 231 ? -12.156 -14.235 -20.729 1.00 51.31 231 GLU A O 1
ATOM 1809 N N . THR A 1 232 ? -10.088 -14.408 -19.887 1.00 53.19 232 THR A N 1
ATOM 1810 C CA . THR A 1 232 ? -10.181 -15.858 -19.625 1.00 53.19 232 THR A CA 1
ATOM 1811 C C . THR A 1 232 ? -11.004 -16.213 -18.382 1.00 53.19 232 THR A C 1
ATOM 1813 O O . THR A 1 232 ? -11.444 -17.357 -18.236 1.00 53.19 232 THR A O 1
ATOM 1816 N N . MET A 1 233 ? -11.257 -15.248 -17.491 1.00 54.75 233 MET A N 1
ATOM 1817 C CA . MET A 1 233 ? -11.965 -15.465 -16.221 1.00 54.75 233 MET A CA 1
ATOM 1818 C C . MET A 1 233 ? -13.487 -15.246 -16.313 1.00 54.75 233 MET A C 1
ATOM 1820 O O . MET A 1 233 ? -14.222 -15.631 -15.399 1.00 54.75 233 MET A O 1
ATOM 1824 N N . GLY A 1 234 ? -13.985 -14.714 -17.435 1.00 52.97 234 GLY A N 1
ATOM 1825 C CA . GLY A 1 234 ? -15.411 -14.501 -17.707 1.00 52.97 234 GLY A CA 1
ATOM 1826 C C . GLY A 1 234 ? -16.015 -13.261 -17.028 1.00 52.97 234 GLY A C 1
ATOM 1827 O O . GLY A 1 234 ? -15.373 -12.566 -16.246 1.00 52.97 234 GLY A O 1
ATOM 1828 N N . ASN A 1 235 ? -17.301 -12.999 -17.297 1.00 44.75 235 ASN A N 1
ATOM 1829 C CA . ASN A 1 235 ? -18.005 -11.737 -16.979 1.00 44.75 235 ASN A CA 1
ATOM 1830 C C . ASN A 1 235 ? -18.120 -11.363 -15.485 1.00 44.75 235 ASN A C 1
ATOM 1832 O O . ASN A 1 235 ? -18.693 -10.325 -15.165 1.00 44.75 235 ASN A O 1
ATOM 1836 N N . ARG A 1 236 ? -17.641 -12.202 -14.560 1.00 46.22 236 ARG A N 1
ATOM 1837 C CA . ARG A 1 236 ? -17.692 -11.939 -13.111 1.00 46.22 236 ARG A CA 1
ATOM 1838 C C . ARG A 1 236 ? -16.521 -11.084 -12.607 1.00 46.22 236 ARG A C 1
ATOM 1840 O O . ARG A 1 236 ? -16.589 -10.601 -11.488 1.00 46.22 236 ARG A O 1
ATOM 1847 N N . TRP A 1 237 ? -15.470 -10.899 -13.409 1.00 49.19 237 TRP A N 1
ATOM 1848 C CA . TRP A 1 237 ? -14.154 -10.451 -12.923 1.00 49.19 237 TRP A CA 1
ATOM 1849 C C . TRP A 1 237 ? -13.582 -9.227 -13.658 1.00 49.19 237 TRP A C 1
ATOM 1851 O O . TRP A 1 237 ? -12.397 -8.938 -13.529 1.00 49.19 237 TRP A O 1
ATOM 1861 N N . LEU A 1 238 ? -14.411 -8.519 -14.431 1.00 41.53 238 LEU A N 1
ATOM 1862 C CA . LEU A 1 238 ? -13.996 -7.438 -15.330 1.00 41.53 238 LEU A CA 1
ATOM 1863 C C . LEU A 1 238 ? -14.836 -6.169 -15.132 1.00 41.53 238 LEU A C 1
ATOM 1865 O O . LEU A 1 238 ? -16.048 -6.214 -15.348 1.00 41.53 238 LEU A O 1
ATOM 1869 N N . ILE A 1 239 ? -14.176 -5.045 -14.812 1.00 40.59 239 ILE A N 1
ATOM 1870 C CA . ILE A 1 239 ? -14.443 -3.708 -15.388 1.00 40.59 239 ILE A CA 1
ATOM 1871 C C . ILE A 1 239 ? -13.103 -3.013 -15.625 1.00 40.59 239 ILE A C 1
ATOM 1873 O O . ILE A 1 239 ? -12.316 -2.947 -14.655 1.00 40.59 239 ILE A O 1
#

Foldseek 3Di:
DAAEEEAACDPDDDDDDDDHDYAYQHQHDAQPLVDGCDSRVDPVSLLVSLVVVLVVDDQVRFHEYAGACSQKDKWKDFAPDADPDPVVNVVVVQVVVCVPHSDHSVQWDKDWDDDGRIIIIMIGGPVNVVVVVVSNVSSSHHHDYYHHPQVVVLVVCCVVPVQDWEWEWEDGPFKIWIFTDHGNDTPGIDIDTDDPPDDVVNVVVVVDVVVPDDHPQEYDYHYPCRVVVQVVVDDSYYD

Sequence (239 aa):
MEQTIILTESELQLHGGTTGTVHAIPVGGALNPLNVDHPVRDGKIMAEAVASAGRRLNRRKGCNILLPDSLVFAKVLTFDKIPFSLKKRDEMIRWKMDAFLPGRVTSFNVQYTISGNTVLVAAMPKSAVAELIAQLNLLNTKCFSMIPESFYYANAFLEREKEGSAVLFVNRSRHFSGLVVRNGMVSFVRFRKKIQDVSLREELDMFAEMVGVDVPDRVLLFGEEAEIEAETMGNRWLI

pLDDT: mean 74.78, std 17.78, range [29.67, 96.44]

Radius of gyration: 18.04 Å; chains: 1; bounding box: 43×46×45 Å

Secondary structure (DSSP, 8-state):
---EEEEESSS-----SS---EEEEE------SSS---SSS-HHHHHHHHHHHHTTS-TTT-EEEEEPGGG-EEEEEE-S---SSHHHHHHHHHHHHHTTSSS-GGGEEEEEEEETTEEEEEEEEHHHHHHHHHHHHTTT--EEEEEEHHHHHHHHHHHH-TT--EEEEEE-SSEEEEEEEETTEEEEEEEEEPPTT--HHHHHHHHHHHH-TT--S-EEEEETTHHHHHHHH-TTS--